Protein AF-K1YAW7-F1 (afdb_monomer_lite)

Radius of gyration: 26.3 Å; chains: 1; bounding box: 70×48×58 Å

pLDDT: mean 91.93, std 9.53, range [42.78, 98.5]

Structure (mmCIF, N/CA/C/O backbone):
data_AF-K1YAW7-F1
#
_entry.id   AF-K1YAW7-F1
#
loop_
_atom_site.group_PDB
_atom_site.id
_atom_site.type_symbol
_atom_site.label_atom_id
_atom_site.label_alt_id
_atom_site.label_comp_id
_atom_site.label_asym_id
_atom_site.label_entity_id
_atom_site.label_seq_id
_atom_site.pdbx_PDB_ins_code
_atom_site.Cartn_x
_atom_site.Cartn_y
_atom_site.Cartn_z
_atom_site.occupancy
_atom_site.B_iso_or_equiv
_atom_site.auth_seq_id
_atom_site.auth_comp_id
_atom_site.auth_asym_id
_atom_site.auth_atom_id
_atom_site.pdbx_PDB_model_num
ATOM 1 N N . MET A 1 1 ? -12.960 -8.042 4.875 1.00 82.75 1 MET A N 1
ATOM 2 C CA . MET A 1 1 ? -12.356 -8.165 6.215 1.00 82.75 1 MET A CA 1
ATOM 3 C C . MET A 1 1 ? -13.400 -7.996 7.308 1.00 82.75 1 MET A C 1
ATOM 5 O O . MET A 1 1 ? -13.631 -8.953 8.021 1.00 82.75 1 MET A O 1
ATOM 9 N N . LEU A 1 2 ? -14.117 -6.868 7.394 1.00 88.19 2 LEU A N 1
ATOM 10 C CA . LEU A 1 2 ? -15.152 -6.699 8.431 1.00 88.19 2 LEU A CA 1
ATOM 11 C C . LEU A 1 2 ? -16.209 -7.815 8.426 1.00 88.19 2 LEU A C 1
ATOM 13 O O . LEU A 1 2 ? -16.469 -8.411 9.458 1.00 88.19 2 LEU A O 1
ATOM 17 N N . ASN A 1 3 ? -16.735 -8.193 7.256 1.00 87.75 3 ASN A N 1
ATOM 18 C CA . ASN A 1 3 ? -17.732 -9.267 7.173 1.00 87.75 3 ASN A CA 1
ATOM 19 C C . ASN A 1 3 ? -17.220 -10.651 7.624 1.00 87.75 3 ASN A C 1
ATOM 21 O O . ASN A 1 3 ? -18.022 -11.478 8.030 1.00 87.75 3 ASN A O 1
ATOM 25 N N . SER A 1 4 ? -15.911 -10.928 7.551 1.00 90.50 4 SER A N 1
ATOM 26 C CA . SER A 1 4 ? -15.355 -12.195 8.059 1.00 90.50 4 SER A CA 1
ATOM 27 C C . SER A 1 4 ? -15.146 -12.188 9.574 1.00 90.50 4 SER A C 1
ATOM 29 O O . SER A 1 4 ? -14.939 -13.248 10.147 1.00 90.50 4 SER A O 1
ATOM 31 N N . LEU A 1 5 ? -15.182 -11.009 10.202 1.00 92.00 5 LEU A N 1
ATOM 32 C CA . LEU A 1 5 ? -15.101 -10.812 11.653 1.00 92.00 5 LEU A CA 1
ATOM 33 C C . LEU A 1 5 ? -16.480 -10.516 12.271 1.00 92.00 5 LEU A C 1
ATOM 35 O O . LEU A 1 5 ? -16.596 -10.366 13.480 1.00 92.00 5 LEU A O 1
ATOM 39 N N . ASN A 1 6 ? -17.518 -10.405 11.439 1.00 92.81 6 ASN A N 1
ATOM 40 C CA . ASN A 1 6 ? -18.874 -10.073 11.849 1.00 92.81 6 ASN A CA 1
ATOM 41 C C . ASN A 1 6 ? -19.546 -11.309 12.456 1.00 92.81 6 ASN A C 1
ATOM 43 O O . ASN A 1 6 ? -20.110 -12.137 11.738 1.00 92.81 6 ASN A O 1
ATOM 47 N N . SER A 1 7 ? -19.433 -11.432 13.774 1.00 93.56 7 SER A N 1
ATOM 48 C CA . SER A 1 7 ? -20.082 -12.461 14.580 1.00 93.56 7 SER A CA 1
ATOM 49 C C . SER A 1 7 ? -21.0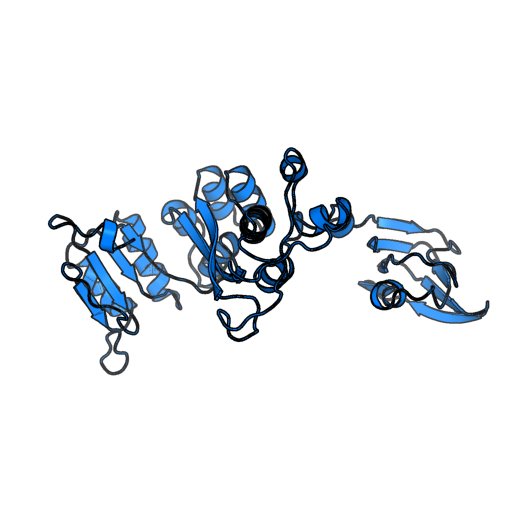02 -11.810 15.614 1.00 93.56 7 SER A C 1
ATOM 51 O O . SER A 1 7 ? -20.851 -10.626 15.912 1.00 93.56 7 SER A O 1
ATOM 53 N N . GLU A 1 8 ? -21.969 -12.558 16.151 1.00 90.25 8 GLU A N 1
ATOM 54 C CA . GLU A 1 8 ? -22.914 -12.020 17.147 1.00 90.25 8 GLU A CA 1
ATOM 55 C C . GLU A 1 8 ? -22.215 -11.560 18.437 1.00 90.25 8 GLU A C 1
ATOM 57 O O . GLU A 1 8 ? -22.692 -10.634 19.090 1.00 90.25 8 GLU A O 1
ATOM 62 N N . ASP A 1 9 ? -21.053 -12.143 18.742 1.00 93.50 9 ASP A N 1
ATOM 63 C CA . ASP A 1 9 ? -20.241 -11.840 19.921 1.00 93.50 9 ASP A CA 1
ATOM 64 C C . ASP A 1 9 ? -19.214 -10.720 19.673 1.00 93.50 9 ASP A C 1
ATOM 66 O O . ASP A 1 9 ? -18.346 -10.487 20.507 1.00 93.50 9 ASP A O 1
ATOM 70 N N . THR A 1 10 ? -19.248 -10.052 18.514 1.00 94.94 10 THR A N 1
ATOM 71 C CA . THR A 1 10 ? -18.276 -9.007 18.157 1.00 94.94 10 THR A CA 1
ATOM 72 C C . THR A 1 10 ? -18.979 -7.711 17.787 1.00 94.94 10 THR A C 1
ATOM 74 O O . THR A 1 10 ? -19.633 -7.598 16.747 1.00 94.94 10 THR A O 1
ATOM 77 N N . LYS A 1 11 ? -18.788 -6.675 18.599 1.00 96.31 11 LYS A N 1
ATOM 78 C CA . LYS A 1 11 ? -19.331 -5.347 18.352 1.00 96.31 11 LYS A CA 1
ATOM 79 C C . LYS A 1 11 ? -18.426 -4.546 17.424 1.00 96.31 11 LYS A C 1
ATOM 81 O O . LYS A 1 11 ? -17.393 -4.009 17.827 1.00 96.31 11 LYS A O 1
ATOM 86 N N . ILE A 1 12 ? -18.869 -4.413 16.175 1.00 97.69 12 ILE A N 1
ATOM 87 C CA . ILE A 1 12 ? -18.182 -3.632 15.141 1.00 97.69 12 ILE A CA 1
ATOM 88 C C . ILE A 1 12 ? -18.857 -2.266 14.980 1.00 97.69 12 ILE A C 1
ATOM 90 O O . ILE A 1 12 ? -20.060 -2.185 14.698 1.00 97.69 12 ILE A O 1
ATOM 94 N N . LEU A 1 13 ? -18.074 -1.195 15.128 1.00 97.81 13 LEU A N 1
ATOM 95 C CA . LEU A 1 13 ? -18.492 0.191 14.899 1.00 97.81 13 LEU A CA 1
ATOM 96 C C . LEU A 1 13 ? -17.670 0.802 13.756 1.00 97.81 13 LEU A C 1
ATOM 98 O O . LEU A 1 13 ? -16.444 0.695 13.755 1.00 97.81 13 LEU A O 1
ATOM 102 N N . THR A 1 14 ? -18.317 1.460 12.793 1.00 97.88 14 THR A N 1
ATOM 103 C CA . THR A 1 14 ? -17.624 2.124 11.675 1.00 97.88 14 THR A CA 1
ATOM 104 C C . THR A 1 14 ? -18.007 3.594 11.576 1.00 97.88 14 THR A C 1
ATOM 106 O O . THR A 1 14 ? -19.166 3.957 11.771 1.00 97.88 14 THR A O 1
ATOM 109 N N . ALA A 1 15 ? -17.036 4.454 11.277 1.00 97.75 15 ALA A N 1
ATOM 110 C CA . ALA A 1 15 ? -17.257 5.845 10.898 1.00 97.75 15 ALA A CA 1
ATOM 111 C C . ALA A 1 15 ? -16.791 6.028 9.451 1.00 97.75 15 ALA A C 1
ATOM 113 O O . ALA A 1 15 ? -15.623 5.784 9.170 1.00 97.75 15 ALA A O 1
ATOM 114 N N . GLU A 1 16 ? -17.672 6.443 8.539 1.00 97.56 16 GLU A N 1
ATOM 115 C CA . GLU A 1 16 ? -17.425 6.466 7.084 1.00 97.56 16 GLU A CA 1
ATOM 116 C C . GLU A 1 16 ? -17.932 7.780 6.446 1.00 97.56 16 GLU A C 1
ATOM 118 O O . GLU A 1 16 ? -18.890 8.377 6.938 1.00 97.56 16 GLU A O 1
ATOM 123 N N . ASP A 1 17 ? -17.313 8.236 5.350 1.00 95.25 17 ASP A N 1
ATOM 124 C CA . ASP A 1 17 ? -17.665 9.480 4.629 1.00 95.25 17 ASP A CA 1
ATOM 125 C C . ASP A 1 17 ? -17.737 9.229 3.102 1.00 95.25 17 ASP A C 1
ATOM 127 O O . ASP A 1 17 ? -16.748 9.471 2.405 1.00 95.25 17 ASP A O 1
ATOM 131 N N . PRO A 1 18 ? -18.869 8.738 2.548 1.00 95.19 18 PRO A N 1
ATOM 132 C CA . PRO A 1 18 ? -20.059 8.183 3.207 1.00 95.19 18 PRO A CA 1
ATOM 133 C C . PRO A 1 18 ? -19.967 6.655 3.408 1.00 95.19 18 PRO A C 1
ATOM 135 O O . PRO A 1 18 ? -19.009 6.010 2.990 1.00 95.19 18 PRO A O 1
ATOM 138 N N . VAL A 1 19 ? -20.999 6.055 4.010 1.00 94.62 19 VAL A N 1
ATOM 139 C CA . VAL A 1 19 ? -21.170 4.591 4.043 1.00 94.62 19 VAL A CA 1
ATOM 140 C C . VAL A 1 19 ? -21.492 4.066 2.638 1.00 94.62 19 VAL A C 1
ATOM 142 O O . VAL A 1 19 ? -22.532 4.398 2.068 1.00 94.62 19 VAL A O 1
ATOM 145 N N . GLU A 1 20 ? -20.621 3.208 2.106 1.00 93.00 20 GLU A N 1
ATOM 146 C CA . GLU A 1 20 ? -20.729 2.656 0.742 1.00 93.00 20 GLU A CA 1
ATOM 147 C C . GLU A 1 20 ? -21.669 1.441 0.656 1.00 93.00 20 GLU A C 1
ATOM 149 O O . GLU A 1 20 ? -22.393 1.246 -0.322 1.00 93.00 20 GLU A O 1
ATOM 154 N N . PHE A 1 21 ? -21.669 0.601 1.694 1.00 92.62 21 PHE A N 1
ATOM 155 C CA . PHE A 1 21 ? -22.468 -0.622 1.761 1.00 92.62 21 PHE A CA 1
ATOM 156 C C . PHE A 1 21 ? -23.044 -0.798 3.161 1.00 92.62 21 PHE A C 1
ATOM 158 O O . PHE A 1 21 ? -22.340 -0.608 4.148 1.00 92.62 21 PHE A O 1
ATOM 165 N N . ASN A 1 22 ? -24.305 -1.228 3.237 1.00 92.25 22 ASN A N 1
ATOM 166 C CA . ASN A 1 22 ? -24.959 -1.542 4.503 1.00 92.25 22 ASN A CA 1
ATOM 167 C C . ASN A 1 22 ? -24.740 -3.014 4.865 1.00 92.25 22 ASN A C 1
ATOM 169 O O . ASN A 1 22 ? -25.171 -3.909 4.132 1.00 92.25 22 ASN A O 1
ATOM 173 N N . PHE A 1 23 ? -24.119 -3.264 6.014 1.00 91.94 23 PHE A N 1
ATOM 174 C CA . PHE A 1 23 ? -23.877 -4.599 6.547 1.00 91.94 23 PHE A CA 1
ATOM 175 C C . PHE A 1 23 ? -24.731 -4.850 7.787 1.00 91.94 23 PHE A C 1
ATOM 177 O O . PHE A 1 23 ? -24.657 -4.132 8.782 1.00 91.94 23 PHE A O 1
ATOM 184 N N . LYS A 1 24 ? -25.526 -5.922 7.760 1.00 92.38 24 LYS A N 1
ATOM 185 C CA . LYS A 1 24 ? -26.261 -6.367 8.948 1.00 92.38 24 LYS A CA 1
ATOM 186 C C . LYS A 1 24 ? -25.267 -6.802 10.035 1.00 92.38 24 LYS A C 1
ATOM 188 O O . LYS A 1 24 ? -24.351 -7.562 9.741 1.00 92.38 24 LYS A O 1
ATOM 193 N N . GLY A 1 25 ? -25.481 -6.360 11.274 1.00 92.94 25 GLY A N 1
ATOM 194 C CA . GLY A 1 25 ? -24.620 -6.684 12.424 1.00 92.94 25 GLY A CA 1
ATOM 195 C C . GLY A 1 25 ? -23.496 -5.675 12.678 1.00 92.94 25 GLY A C 1
ATOM 196 O O . GLY A 1 25 ? -22.890 -5.702 13.740 1.00 92.94 25 GLY A O 1
ATOM 197 N N . ILE A 1 26 ? -23.267 -4.732 11.757 1.00 96.00 26 ILE A N 1
ATOM 198 C CA . ILE A 1 26 ? -22.270 -3.670 11.910 1.00 96.00 26 ILE A CA 1
ATOM 199 C C . ILE A 1 26 ? -22.988 -2.342 12.152 1.00 96.00 26 ILE A C 1
ATOM 201 O O . ILE A 1 26 ? -23.916 -1.987 11.425 1.00 96.00 26 ILE A O 1
ATOM 205 N N . ASN A 1 27 ? -22.556 -1.587 13.161 1.00 96.06 27 ASN A N 1
ATOM 206 C CA . ASN A 1 27 ? -23.106 -0.260 13.424 1.00 96.06 27 ASN A CA 1
ATOM 207 C C . ASN A 1 27 ? -22.305 0.778 12.637 1.00 96.06 27 ASN A C 1
ATOM 209 O O . ASN A 1 27 ? -21.181 1.113 13.009 1.00 96.06 27 ASN A O 1
ATOM 213 N N . GLN A 1 28 ? -22.889 1.277 11.550 1.00 97.00 28 GLN A N 1
ATOM 214 C CA . GLN A 1 28 ? -22.212 2.180 10.623 1.00 97.00 28 GLN A CA 1
ATOM 215 C C . GLN A 1 28 ? -22.710 3.617 10.794 1.00 97.00 28 GLN A C 1
ATOM 217 O O . GLN A 1 28 ? -23.906 3.898 10.687 1.00 97.00 28 GLN A O 1
ATOM 222 N N . VAL A 1 29 ? -21.788 4.539 11.059 1.00 96.81 29 VAL A N 1
ATOM 223 C CA . VAL A 1 29 ? -22.054 5.966 11.250 1.00 96.81 29 VAL A CA 1
ATOM 224 C C . VAL A 1 29 ? -21.516 6.739 10.054 1.00 96.81 29 VAL A C 1
ATOM 226 O O . VAL A 1 29 ? -20.336 6.667 9.726 1.00 96.81 29 VAL A O 1
ATOM 229 N N . ASN A 1 30 ? -22.386 7.530 9.425 1.00 96.88 30 ASN A N 1
ATOM 230 C CA . ASN A 1 30 ? -21.968 8.478 8.398 1.00 96.88 30 ASN A CA 1
ATOM 231 C C . ASN A 1 30 ? -21.415 9.749 9.048 1.00 96.88 30 ASN A C 1
ATOM 233 O O . ASN A 1 30 ? -22.069 10.346 9.910 1.00 96.88 30 ASN A O 1
ATOM 237 N N . VAL A 1 31 ? -20.262 10.201 8.570 1.00 96.31 31 VAL A N 1
ATOM 238 C CA . VAL A 1 31 ? -19.742 11.538 8.840 1.00 96.31 31 VAL A CA 1
ATOM 239 C C . VAL A 1 31 ? -20.688 12.565 8.217 1.00 96.31 31 VAL A C 1
ATOM 241 O O . VAL A 1 31 ? -21.071 12.473 7.054 1.00 96.31 31 VAL A O 1
ATOM 244 N N . LYS A 1 32 ? -21.095 13.552 9.014 1.00 95.62 32 LYS A N 1
ATOM 245 C CA . LYS A 1 32 ? -21.928 14.686 8.603 1.00 95.62 32 LYS A CA 1
ATOM 246 C C . LYS A 1 32 ? -21.377 15.956 9.230 1.00 95.62 32 LYS A C 1
ATOM 248 O O . LYS A 1 32 ? -21.719 16.318 10.360 1.00 95.62 32 LYS A O 1
ATOM 253 N N . LYS A 1 33 ? -20.492 16.623 8.490 1.00 93.06 33 LYS A N 1
ATOM 254 C CA . LYS A 1 33 ? -19.756 17.799 8.973 1.00 93.06 33 LYS A CA 1
ATOM 255 C C . LYS A 1 33 ? -20.692 18.963 9.307 1.00 93.06 33 LYS A C 1
ATOM 257 O O . LYS A 1 33 ? -20.421 19.661 10.278 1.00 93.06 33 LYS A O 1
ATOM 262 N N . GLU A 1 34 ? -21.818 19.126 8.598 1.00 94.31 34 GLU A N 1
ATOM 263 C CA . GLU A 1 34 ? -22.749 20.242 8.851 1.00 94.31 34 GLU A CA 1
ATOM 264 C C . GLU A 1 34 ? -23.411 20.184 10.234 1.00 94.31 34 GLU A C 1
ATOM 266 O O . GLU A 1 34 ? -23.813 21.213 10.768 1.00 94.31 34 GLU A O 1
ATOM 271 N N . VAL A 1 35 ? -23.513 18.991 10.826 1.00 94.38 35 VAL A N 1
ATOM 272 C CA . VAL A 1 35 ? -24.120 18.774 12.151 1.00 94.38 35 VAL A CA 1
ATOM 273 C C . VAL A 1 35 ? -23.088 18.384 13.214 1.00 94.38 35 VAL A C 1
ATOM 275 O O . VAL A 1 35 ? -23.453 17.922 14.291 1.00 94.38 35 VAL A O 1
ATOM 278 N N . GLY A 1 36 ? -21.794 18.544 12.915 1.00 93.44 36 GLY A N 1
ATOM 279 C CA . GLY A 1 36 ? -20.698 18.250 13.843 1.00 93.44 36 GLY A CA 1
ATOM 280 C C . GLY A 1 36 ? -20.382 16.761 14.033 1.00 93.44 36 GLY A C 1
ATOM 281 O O . GLY A 1 36 ? -19.581 16.420 14.901 1.00 93.44 36 GLY A O 1
ATOM 282 N N . MET A 1 37 ? -20.960 15.863 13.227 1.00 95.69 37 MET A N 1
ATOM 283 C CA . MET A 1 37 ? -20.624 14.436 13.252 1.00 95.69 37 MET A CA 1
ATOM 284 C C . MET A 1 37 ? -19.362 14.190 12.415 1.00 95.69 37 MET A C 1
ATOM 286 O O . MET A 1 37 ? -19.446 13.840 11.242 1.00 95.69 37 MET A O 1
ATOM 290 N N . THR A 1 38 ? -18.188 14.433 12.994 1.00 96.81 38 THR A N 1
ATOM 291 C CA . THR A 1 38 ? -16.869 14.233 12.360 1.00 96.81 38 THR A CA 1
ATOM 292 C C . THR A 1 38 ? -16.245 12.884 12.742 1.00 96.81 38 THR A C 1
ATOM 294 O O . THR A 1 38 ? -16.727 12.223 13.664 1.00 96.81 38 THR A O 1
ATOM 297 N N . PHE A 1 39 ? -15.146 12.477 12.087 1.00 97.44 39 PHE A N 1
ATOM 298 C CA . PHE A 1 39 ? -14.403 11.270 12.486 1.00 97.44 39 PHE A CA 1
ATOM 299 C C . PHE A 1 39 ? -13.963 11.305 13.964 1.00 97.44 39 PHE A C 1
ATOM 301 O O . PHE A 1 39 ? -14.277 10.346 14.674 1.00 97.44 39 PHE A O 1
ATOM 308 N N . PRO A 1 40 ? -13.354 12.393 14.493 1.00 97.12 40 PRO A N 1
ATOM 309 C CA . PRO A 1 40 ? -13.039 12.479 15.920 1.00 97.12 40 PRO A CA 1
ATOM 310 C C . PRO A 1 40 ? -14.266 12.359 16.830 1.00 97.12 40 PRO A C 1
ATOM 312 O O . PRO A 1 40 ? -14.197 11.718 17.880 1.00 97.12 40 PRO A O 1
ATOM 315 N N . ALA A 1 41 ? -15.400 12.958 16.447 1.00 96.81 41 ALA A N 1
ATOM 316 C CA . ALA A 1 41 ? -16.629 12.895 17.236 1.00 96.81 41 ALA A CA 1
ATOM 317 C C . ALA A 1 41 ? -17.186 11.463 17.304 1.00 96.81 41 ALA A C 1
ATOM 319 O O . ALA A 1 41 ? -17.521 10.987 18.392 1.00 96.81 41 ALA A O 1
ATOM 320 N N . ALA A 1 42 ? -17.227 10.765 16.164 1.00 97.31 42 ALA A N 1
ATOM 321 C CA . ALA A 1 42 ? -17.655 9.373 16.083 1.00 97.31 42 ALA A CA 1
ATOM 322 C C . ALA A 1 42 ? -16.723 8.453 16.888 1.00 97.31 42 ALA A C 1
ATOM 324 O O . ALA A 1 42 ? -17.192 7.702 17.740 1.00 97.31 42 ALA A O 1
ATOM 325 N N . LEU A 1 43 ? -15.405 8.590 16.717 1.00 96.62 43 LEU A N 1
ATOM 326 C CA . LEU A 1 43 ? -14.399 7.829 17.464 1.00 96.62 43 LEU A CA 1
ATOM 327 C C . LEU A 1 43 ? -14.524 8.007 18.983 1.00 96.62 43 LEU A C 1
ATOM 329 O O . LEU A 1 43 ? -14.553 7.028 19.728 1.00 96.62 43 LEU A O 1
ATOM 333 N N . LYS A 1 44 ? -14.669 9.249 19.464 1.00 95.94 44 LYS A N 1
ATOM 334 C CA . LYS A 1 44 ? -14.894 9.524 20.894 1.00 95.94 44 LYS A CA 1
ATOM 335 C C . LYS A 1 44 ? -16.188 8.885 21.398 1.00 95.94 44 LYS A C 1
ATOM 337 O O . LYS A 1 44 ? -16.256 8.514 22.567 1.00 95.94 44 LYS A O 1
ATOM 342 N N . ALA A 1 45 ? -17.228 8.806 20.569 1.00 96.31 45 ALA A N 1
ATOM 343 C CA . ALA A 1 45 ? -18.476 8.141 20.930 1.00 96.31 45 ALA A CA 1
ATOM 344 C C . ALA A 1 45 ? -18.314 6.617 20.990 1.00 96.31 45 ALA A C 1
ATOM 346 O O . ALA A 1 45 ? -18.798 6.010 21.944 1.00 96.31 45 ALA A O 1
ATOM 347 N N . PHE A 1 46 ? -17.588 6.020 20.041 1.00 97.38 46 PHE A N 1
ATOM 348 C CA . PHE A 1 46 ? -17.318 4.581 19.993 1.00 97.38 46 PHE A CA 1
ATOM 349 C C . PHE A 1 46 ? -16.644 4.073 21.258 1.00 97.38 46 PHE A C 1
ATOM 351 O O . PHE A 1 46 ? -17.101 3.085 21.814 1.00 97.38 46 PHE A O 1
ATOM 358 N N . LEU A 1 47 ? -15.662 4.799 21.795 1.00 94.88 47 LEU A N 1
ATOM 359 C CA . LEU A 1 47 ? -14.976 4.427 23.041 1.00 94.88 47 LEU A CA 1
ATOM 360 C C . LEU A 1 47 ? -15.890 4.361 24.282 1.00 94.88 47 LEU A C 1
ATOM 362 O O . LEU A 1 47 ? -15.481 3.848 25.316 1.00 94.88 47 LEU A O 1
ATOM 366 N N . ARG A 1 48 ? -17.125 4.878 24.209 1.00 96.25 48 ARG A N 1
ATOM 367 C CA . ARG A 1 48 ? -18.144 4.756 25.271 1.00 96.25 48 ARG A CA 1
ATOM 368 C C . ARG A 1 48 ? -19.212 3.706 24.968 1.00 96.25 48 ARG A C 1
ATOM 370 O O . ARG A 1 48 ? -20.188 3.599 25.705 1.00 96.25 48 ARG A O 1
ATOM 377 N N . GLN A 1 49 ? -19.067 2.987 23.863 1.00 95.31 49 GLN A N 1
ATOM 378 C CA . GLN A 1 49 ? -20.005 1.969 23.418 1.00 95.31 49 GLN A CA 1
ATOM 379 C C . GLN A 1 49 ? -19.463 0.553 23.589 1.00 95.31 49 GLN A C 1
ATOM 381 O O . GLN A 1 49 ? -20.085 -0.348 23.045 1.00 95.31 49 GLN A O 1
ATOM 386 N N . ASP A 1 50 ? -18.377 0.341 24.334 1.00 94.38 50 ASP A N 1
ATOM 387 C CA . ASP A 1 50 ? -17.806 -0.998 24.556 1.00 94.38 50 ASP A CA 1
ATOM 388 C C . ASP A 1 50 ? -17.549 -1.762 23.230 1.00 94.38 50 ASP A C 1
ATOM 390 O O . ASP A 1 50 ? -18.163 -2.801 22.994 1.00 94.38 50 ASP A O 1
ATOM 394 N N . PRO A 1 51 ? -16.792 -1.184 22.268 1.00 96.50 51 PRO A N 1
ATOM 395 C CA . PRO A 1 51 ? -16.560 -1.815 20.972 1.00 96.50 51 PRO A CA 1
ATOM 396 C C . PRO A 1 51 ? -15.473 -2.887 21.055 1.00 96.50 51 PRO A C 1
ATOM 398 O O . PRO A 1 51 ? -14.527 -2.744 21.816 1.00 96.50 51 PRO A O 1
ATOM 401 N N . ASP A 1 52 ? -15.534 -3.882 20.173 1.00 96.75 52 ASP A N 1
ATOM 402 C CA . ASP A 1 52 ? -14.417 -4.810 19.946 1.00 96.75 52 ASP A CA 1
ATOM 403 C C . ASP A 1 52 ? -13.567 -4.350 18.755 1.00 96.75 52 ASP A C 1
ATOM 405 O O . ASP A 1 52 ? -12.333 -4.351 18.787 1.00 96.75 52 ASP A O 1
ATOM 409 N N . ILE A 1 53 ? -14.249 -3.927 17.683 1.00 97.75 53 ILE A N 1
ATOM 410 C CA . ILE A 1 53 ? -13.631 -3.513 16.424 1.00 97.75 53 ILE A CA 1
ATOM 411 C C . ILE A 1 53 ? -14.128 -2.123 16.045 1.00 97.75 53 ILE A C 1
ATOM 413 O O . ILE A 1 53 ? -15.332 -1.863 15.981 1.00 97.75 53 ILE A O 1
ATOM 417 N N . ILE A 1 54 ? -13.186 -1.248 15.714 1.00 98.19 54 ILE A N 1
ATOM 418 C CA . ILE A 1 54 ? -13.456 0.092 15.207 1.00 98.19 54 ILE A CA 1
ATOM 419 C C . ILE A 1 54 ? -12.920 0.189 13.781 1.00 98.19 54 ILE A C 1
ATOM 421 O O . ILE A 1 54 ? -11.768 -0.145 13.522 1.00 98.19 54 ILE A O 1
ATOM 425 N N . MET A 1 55 ? -13.726 0.683 12.845 1.00 97.81 55 MET A N 1
ATOM 426 C CA . MET A 1 55 ? -13.249 1.069 11.519 1.00 97.81 55 MET A CA 1
ATOM 427 C C . MET A 1 55 ? -13.431 2.568 11.312 1.00 97.81 55 MET A C 1
ATOM 429 O O . MET A 1 55 ? -14.516 3.117 11.496 1.00 97.81 55 MET A O 1
ATOM 433 N N . VAL A 1 56 ? -12.351 3.231 10.927 1.00 97.69 56 VAL A N 1
ATOM 434 C CA . VAL A 1 56 ? -12.342 4.633 10.526 1.00 97.69 56 VAL A CA 1
ATOM 435 C C . VAL A 1 56 ? -12.156 4.660 9.020 1.00 97.69 56 VAL A C 1
ATOM 437 O O . VAL A 1 56 ? -11.200 4.087 8.512 1.00 97.69 56 VAL A O 1
ATOM 440 N N . GLY A 1 57 ? -13.064 5.306 8.296 1.00 96.88 57 GLY A N 1
ATOM 441 C CA . GLY A 1 57 ? -13.039 5.326 6.836 1.00 96.88 57 GLY A CA 1
ATOM 442 C C . GLY A 1 57 ? -11.693 5.800 6.299 1.00 96.88 57 GLY A C 1
ATOM 443 O O . GLY A 1 57 ? -11.144 5.188 5.387 1.00 96.88 57 GLY A O 1
ATOM 444 N N . GLU A 1 58 ? -11.125 6.833 6.918 1.00 96.06 58 GLU A N 1
ATOM 445 C CA . GLU A 1 58 ? -9.802 7.355 6.596 1.00 96.06 58 GLU A CA 1
ATOM 446 C C . GLU A 1 58 ? -9.210 8.177 7.750 1.00 96.06 58 GLU A C 1
ATOM 448 O O . GLU A 1 58 ? -9.932 8.781 8.543 1.00 96.06 58 GLU A O 1
ATOM 453 N N . ILE A 1 59 ? -7.881 8.252 7.812 1.00 97.00 59 ILE A N 1
ATOM 454 C CA . ILE A 1 59 ? -7.149 9.186 8.673 1.00 97.00 59 ILE A CA 1
ATOM 455 C C . ILE A 1 59 ? -6.581 10.311 7.804 1.00 97.00 59 ILE A C 1
ATOM 457 O O . ILE A 1 59 ? -5.686 10.095 6.985 1.00 97.00 59 ILE A O 1
ATOM 461 N N . ARG A 1 60 ? -7.100 11.530 7.993 1.00 93.06 60 ARG A N 1
ATOM 462 C CA . ARG A 1 60 ? -6.640 12.743 7.288 1.00 93.06 60 ARG A CA 1
ATOM 463 C C . ARG A 1 60 ? -5.915 13.743 8.181 1.00 93.06 60 ARG A C 1
ATOM 465 O O . ARG A 1 60 ? -5.100 14.513 7.677 1.00 93.06 60 ARG A O 1
ATOM 472 N N . ASP A 1 61 ? -6.227 13.742 9.470 1.00 93.62 61 ASP A N 1
ATOM 473 C CA . ASP A 1 61 ? -5.773 14.731 10.442 1.00 93.62 61 ASP A CA 1
ATOM 474 C C . ASP A 1 61 ? -5.218 14.075 11.712 1.00 93.62 61 ASP A C 1
ATOM 476 O O . ASP A 1 61 ? -5.443 12.892 11.986 1.00 93.62 61 ASP A O 1
ATOM 480 N N . MET A 1 62 ? -4.471 14.878 12.473 1.00 95.81 62 MET A N 1
ATOM 481 C CA . MET A 1 62 ? -3.792 14.454 13.695 1.00 95.81 62 MET A CA 1
ATOM 482 C C . MET A 1 62 ? -4.772 14.003 14.774 1.00 95.81 62 MET A C 1
ATOM 484 O O . MET A 1 62 ? -4.519 12.997 15.425 1.00 95.81 62 MET A O 1
ATOM 488 N N . GLU A 1 63 ? -5.899 14.700 14.944 1.00 96.69 63 GLU A N 1
ATOM 489 C CA . GLU A 1 63 ? -6.868 14.365 15.992 1.00 96.69 63 GLU A CA 1
ATOM 490 C C . GLU A 1 63 ? -7.466 12.969 15.759 1.00 96.69 63 GLU A C 1
ATOM 492 O O . GLU A 1 63 ? -7.517 12.144 16.672 1.00 96.69 63 GLU A O 1
ATOM 497 N N . THR A 1 64 ? -7.868 12.672 14.521 1.00 97.00 64 THR A N 1
ATOM 498 C CA . THR A 1 64 ? -8.391 11.358 14.131 1.00 97.00 64 THR A CA 1
ATOM 499 C C . THR A 1 64 ? -7.330 10.273 14.306 1.00 97.00 64 THR A C 1
ATOM 501 O O . THR A 1 64 ? -7.619 9.221 14.881 1.00 97.00 64 THR A O 1
ATOM 504 N N . ALA A 1 65 ? -6.100 10.531 13.846 1.00 97.38 65 ALA A N 1
ATOM 505 C CA . ALA A 1 65 ? -4.978 9.604 13.974 1.00 97.38 65 ALA A CA 1
ATOM 506 C C . ALA A 1 65 ? -4.669 9.282 15.445 1.00 97.38 65 ALA A C 1
ATOM 508 O O . ALA A 1 65 ? -4.539 8.118 15.816 1.00 97.38 65 ALA A O 1
ATOM 509 N N . GLU A 1 66 ? -4.603 10.304 16.297 1.00 97.06 66 GLU A N 1
ATOM 510 C CA . GLU A 1 66 ? -4.261 10.168 17.709 1.00 97.06 66 GLU A CA 1
ATOM 511 C C . GLU A 1 66 ? -5.304 9.338 18.466 1.00 97.06 66 GLU A C 1
ATOM 513 O O . GLU A 1 66 ? -4.945 8.444 19.233 1.00 97.06 66 GLU A O 1
ATOM 518 N N . ILE A 1 67 ? -6.598 9.588 18.231 1.00 96.81 67 ILE A N 1
ATOM 519 C CA . ILE A 1 67 ? -7.671 8.826 18.881 1.00 96.81 67 ILE A CA 1
ATOM 520 C C . ILE A 1 67 ? -7.669 7.371 18.398 1.00 96.81 67 ILE A C 1
ATOM 522 O O . ILE A 1 67 ? -7.815 6.466 19.218 1.00 96.81 67 ILE A O 1
ATOM 526 N N . ALA A 1 68 ? -7.480 7.136 17.096 1.00 97.69 68 ALA A N 1
ATOM 527 C CA . ALA A 1 68 ? -7.436 5.791 16.526 1.00 97.69 68 ALA A CA 1
ATOM 528 C C . ALA A 1 68 ? -6.261 4.968 17.082 1.00 97.69 68 ALA A C 1
ATOM 530 O O . ALA A 1 68 ? -6.452 3.830 17.506 1.00 97.69 68 ALA A O 1
ATOM 531 N N . ILE A 1 69 ? -5.065 5.559 17.151 1.00 97.00 69 ILE A N 1
ATOM 532 C CA . ILE A 1 69 ? -3.873 4.907 17.710 1.00 97.00 69 ILE A CA 1
ATOM 533 C C . ILE A 1 69 ? -4.051 4.629 19.205 1.00 97.00 69 ILE A C 1
ATOM 535 O O . ILE A 1 69 ? -3.788 3.517 19.654 1.00 97.00 69 ILE A O 1
ATOM 539 N N . LYS A 1 70 ? -4.580 5.584 19.980 1.00 95.81 70 LYS A N 1
ATOM 540 C CA . LYS A 1 70 ? -4.882 5.362 21.404 1.00 95.81 70 LYS A CA 1
ATOM 541 C C . LYS A 1 70 ? -5.922 4.263 21.617 1.00 95.81 70 LYS A C 1
ATOM 543 O O . LYS A 1 70 ? -5.775 3.483 22.551 1.00 95.81 70 LYS A O 1
ATOM 548 N N . ALA A 1 71 ? -6.945 4.184 20.765 1.00 96.69 71 ALA A N 1
ATOM 549 C CA . ALA A 1 71 ? -7.931 3.106 20.811 1.00 96.69 71 ALA A CA 1
ATOM 550 C C . ALA A 1 71 ? -7.283 1.735 20.552 1.00 96.69 71 ALA A C 1
ATOM 552 O O . ALA A 1 71 ? -7.571 0.779 21.268 1.00 96.69 71 ALA A O 1
ATOM 553 N N . ALA A 1 72 ? -6.362 1.653 19.587 1.00 97.12 72 ALA A N 1
ATOM 554 C CA . ALA A 1 72 ? -5.605 0.431 19.327 1.00 97.12 72 ALA A CA 1
ATOM 555 C C . ALA A 1 72 ? -4.733 0.026 20.530 1.00 97.12 72 ALA A C 1
ATOM 557 O O . ALA A 1 72 ? -4.761 -1.124 20.962 1.00 97.12 72 ALA A O 1
ATOM 558 N N . MET A 1 73 ? -4.031 0.983 21.149 1.00 95.31 73 MET A N 1
ATOM 559 C CA . MET A 1 73 ? -3.201 0.735 22.340 1.00 95.31 73 MET A CA 1
ATOM 560 C C . MET A 1 73 ? -4.001 0.277 23.568 1.00 95.31 73 MET A C 1
ATOM 562 O O . MET A 1 73 ? -3.445 -0.378 24.446 1.00 95.31 73 MET A O 1
ATOM 566 N N . THR A 1 74 ? -5.291 0.616 23.655 1.00 93.81 74 THR A N 1
ATOM 567 C CA . THR A 1 74 ? -6.175 0.168 24.745 1.00 93.81 74 THR A CA 1
ATOM 568 C C . THR A 1 74 ? -6.835 -1.185 24.476 1.00 93.81 74 THR A C 1
ATOM 570 O O . THR A 1 74 ? -7.675 -1.607 25.265 1.00 93.81 74 THR A O 1
ATOM 573 N N . GLY A 1 75 ? -6.431 -1.885 23.408 1.00 94.06 75 GLY A N 1
ATOM 574 C CA . GLY A 1 75 ? -6.835 -3.264 23.125 1.00 94.06 75 GLY A CA 1
ATOM 575 C C . GLY A 1 75 ? -7.948 -3.418 22.090 1.00 94.06 75 GLY A C 1
ATOM 576 O O . GLY A 1 75 ? -8.401 -4.537 21.868 1.00 94.06 75 GLY A O 1
ATOM 577 N N . HIS A 1 76 ? -8.378 -2.336 21.437 1.00 96.94 76 HIS A N 1
ATOM 578 C CA . HIS A 1 76 ? -9.375 -2.409 20.368 1.00 96.94 76 HIS A CA 1
ATOM 579 C C . HIS A 1 76 ? -8.716 -2.769 19.036 1.00 96.94 76 HIS A C 1
ATOM 581 O O . HIS A 1 76 ? -7.652 -2.249 18.699 1.00 96.94 76 HIS A O 1
ATOM 587 N N . LEU A 1 77 ? -9.379 -3.580 18.210 1.00 97.00 77 LEU A N 1
ATOM 588 C CA . LEU A 1 77 ? -8.918 -3.796 16.841 1.00 97.00 77 LEU A CA 1
ATOM 589 C C . LEU A 1 77 ? -9.371 -2.628 15.960 1.00 97.00 77 LEU A C 1
ATOM 591 O O . LEU A 1 77 ? -10.565 -2.447 15.718 1.00 97.00 77 LEU A O 1
ATOM 595 N N . VAL A 1 78 ? -8.418 -1.838 15.465 1.00 98.00 78 VAL A N 1
ATOM 596 C CA . VAL A 1 78 ? -8.710 -0.639 14.670 1.00 98.00 78 VAL A CA 1
ATOM 597 C C . VAL A 1 78 ? -8.309 -0.836 13.212 1.00 98.00 78 VAL A C 1
ATOM 599 O O . VAL A 1 78 ? -7.152 -1.110 12.901 1.00 98.00 78 VAL A O 1
ATOM 602 N N . PHE A 1 79 ? -9.260 -0.634 12.303 1.00 97.88 79 PHE A N 1
ATOM 603 C CA . PHE A 1 79 ? -9.016 -0.526 10.868 1.00 97.88 79 PHE A CA 1
ATOM 604 C C . PHE A 1 79 ? -9.099 0.928 10.429 1.00 97.88 79 PHE A C 1
ATOM 606 O O . PHE A 1 79 ? -10.002 1.655 10.837 1.00 97.88 79 PHE A O 1
ATOM 613 N N . SER A 1 80 ? -8.191 1.344 9.552 1.00 97.62 80 SER A N 1
ATOM 614 C CA . SER A 1 80 ? -8.302 2.631 8.878 1.00 97.62 80 SER A CA 1
ATOM 615 C C . SER A 1 80 ? -7.649 2.608 7.504 1.00 97.62 80 SER A C 1
ATOM 617 O O . SER A 1 80 ? -6.971 1.642 7.144 1.00 97.62 80 SER A O 1
ATOM 619 N N . THR A 1 81 ? -7.868 3.665 6.727 1.00 97.56 81 THR A N 1
ATOM 620 C CA . THR A 1 81 ? -7.208 3.876 5.441 1.00 97.56 81 THR A CA 1
ATOM 621 C C . THR A 1 81 ? -6.411 5.176 5.439 1.00 97.56 81 THR A C 1
ATOM 623 O O . THR A 1 81 ? -6.772 6.168 6.076 1.00 97.56 81 THR A O 1
ATOM 626 N N . LEU A 1 82 ? -5.289 5.154 4.726 1.00 97.19 82 LEU A N 1
ATOM 627 C CA . LEU A 1 82 ? -4.474 6.322 4.432 1.00 97.19 82 LEU A CA 1
ATOM 628 C C . LEU A 1 82 ? -4.144 6.319 2.940 1.00 97.19 82 LEU A C 1
ATOM 630 O O . LEU A 1 82 ? -4.012 5.268 2.309 1.00 97.19 82 LEU A O 1
ATOM 634 N N . HIS A 1 83 ? -3.987 7.510 2.373 1.00 94.94 83 HIS A N 1
ATOM 635 C CA . HIS A 1 83 ? -3.549 7.677 0.993 1.00 94.94 83 HIS A CA 1
ATOM 636 C C . HIS A 1 83 ? -2.033 7.829 0.933 1.00 94.94 83 HIS A C 1
ATOM 638 O O . HIS A 1 83 ? -1.502 8.935 1.003 1.00 94.94 83 HIS A O 1
ATOM 644 N N . THR A 1 84 ? -1.348 6.703 0.788 1.00 93.75 84 THR A N 1
ATOM 645 C CA . THR A 1 84 ? 0.111 6.615 0.668 1.00 93.75 84 THR A CA 1
ATOM 646 C C . THR A 1 84 ? 0.503 5.797 -0.562 1.00 93.75 84 THR A C 1
ATOM 648 O O . THR A 1 84 ? -0.339 5.205 -1.251 1.00 93.75 84 THR A O 1
ATOM 651 N N . ASN A 1 85 ? 1.792 5.818 -0.903 1.00 90.25 85 ASN A N 1
ATOM 652 C CA . ASN A 1 85 ? 2.291 5.104 -2.077 1.00 90.25 85 ASN A CA 1
ATOM 653 C C . ASN A 1 85 ? 2.512 3.612 -1.818 1.00 90.25 85 ASN A C 1
ATOM 655 O O . ASN A 1 85 ? 2.300 2.807 -2.730 1.00 90.25 85 ASN A O 1
ATOM 659 N N . ASP A 1 86 ? 2.887 3.268 -0.589 1.00 92.12 86 ASP A N 1
ATOM 660 C CA . ASP A 1 86 ? 3.320 1.948 -0.146 1.00 92.12 86 ASP A CA 1
ATOM 661 C C . ASP A 1 86 ? 3.297 1.855 1.396 1.00 92.12 86 ASP A C 1
ATOM 663 O O . ASP A 1 86 ? 2.893 2.799 2.088 1.00 92.12 86 ASP A O 1
ATOM 667 N N . CYS A 1 87 ? 3.658 0.691 1.936 1.00 95.88 87 CYS A N 1
ATOM 668 C CA . CYS A 1 87 ? 3.570 0.425 3.367 1.00 95.88 87 CYS A CA 1
ATOM 669 C C . CYS A 1 87 ? 4.537 1.280 4.211 1.00 95.88 87 CYS A C 1
ATOM 671 O O . CYS A 1 87 ? 4.041 1.963 5.110 1.00 95.88 87 CYS A O 1
ATOM 673 N N . PRO A 1 88 ? 5.860 1.329 3.941 1.00 94.69 88 PRO A N 1
ATOM 674 C CA . PRO A 1 88 ? 6.784 2.199 4.679 1.00 94.69 88 PRO A CA 1
ATOM 675 C C . PRO A 1 88 ? 6.383 3.680 4.666 1.00 94.69 88 PRO A C 1
ATOM 677 O O . PRO A 1 88 ? 6.356 4.311 5.724 1.00 94.69 88 PRO A O 1
ATOM 680 N N . ALA A 1 89 ? 5.951 4.209 3.514 1.00 94.50 89 ALA A N 1
ATOM 681 C CA . ALA A 1 89 ? 5.484 5.592 3.397 1.00 94.50 89 ALA A CA 1
ATOM 682 C C . ALA A 1 89 ? 4.258 5.893 4.278 1.00 94.50 89 ALA A C 1
ATOM 684 O O . ALA A 1 89 ? 4.003 7.041 4.636 1.00 94.50 89 ALA A O 1
ATOM 685 N N . THR A 1 90 ? 3.482 4.872 4.654 1.00 97.00 90 THR A N 1
ATOM 686 C CA . THR A 1 90 ? 2.353 5.027 5.584 1.00 97.00 90 THR A CA 1
ATOM 687 C C . THR A 1 90 ? 2.821 5.355 6.995 1.00 97.00 90 THR A C 1
ATOM 689 O O . THR A 1 90 ? 2.200 6.184 7.658 1.00 97.00 90 THR A O 1
ATOM 692 N N . ILE A 1 91 ? 3.932 4.760 7.438 1.00 97.38 91 ILE A N 1
ATOM 693 C CA . ILE A 1 91 ? 4.541 5.102 8.725 1.00 97.38 91 ILE A CA 1
ATOM 694 C C . ILE A 1 91 ? 5.058 6.537 8.681 1.00 97.38 91 ILE A C 1
ATOM 696 O O . ILE A 1 91 ? 4.688 7.329 9.544 1.00 97.38 91 ILE A O 1
ATOM 700 N N . GLY A 1 92 ? 5.817 6.894 7.637 1.00 94.94 92 GLY A N 1
ATOM 701 C CA . GLY A 1 92 ? 6.294 8.266 7.434 1.00 94.94 92 GLY A CA 1
ATOM 702 C C . GLY A 1 92 ? 5.148 9.280 7.452 1.00 94.94 92 GLY A C 1
ATOM 703 O O . GLY A 1 92 ? 5.191 10.256 8.192 1.00 94.94 92 GLY A O 1
ATOM 704 N N . ARG A 1 93 ? 4.041 8.985 6.755 1.00 96.12 93 ARG A N 1
ATOM 705 C CA . ARG A 1 93 ? 2.858 9.854 6.736 1.00 96.12 93 ARG A CA 1
ATOM 706 C C . ARG A 1 93 ? 2.224 10.052 8.115 1.00 96.12 93 ARG A C 1
ATOM 708 O O . ARG A 1 93 ? 1.739 11.145 8.399 1.00 96.12 93 ARG A O 1
ATOM 715 N N . LEU A 1 94 ? 2.173 9.017 8.951 1.00 97.06 94 LEU A N 1
ATOM 716 C CA . LEU A 1 94 ? 1.640 9.133 10.312 1.00 97.06 94 LEU A CA 1
ATOM 717 C C . LEU A 1 94 ? 2.566 9.964 11.211 1.00 97.06 94 LEU A C 1
ATOM 719 O O . LEU A 1 94 ? 2.068 10.765 12.005 1.00 97.06 94 LEU A O 1
ATOM 723 N N . VAL A 1 95 ? 3.884 9.832 11.041 1.00 95.62 95 VAL A N 1
ATOM 724 C CA . VAL A 1 95 ? 4.875 10.686 11.714 1.00 95.62 95 VAL A CA 1
ATOM 725 C C . VAL A 1 95 ? 4.724 12.144 11.268 1.00 95.62 95 VAL A C 1
ATOM 727 O O . VAL A 1 95 ? 4.610 13.021 12.120 1.00 95.62 95 VAL A O 1
ATOM 730 N N . ASP A 1 96 ? 4.592 12.404 9.963 1.00 93.94 96 ASP A N 1
ATOM 731 C CA . ASP A 1 96 ? 4.389 13.751 9.400 1.00 93.94 96 ASP A CA 1
ATOM 732 C C . ASP A 1 96 ? 3.108 14.431 9.906 1.00 93.94 96 ASP A C 1
ATOM 734 O O . ASP A 1 96 ? 3.054 15.651 10.059 1.00 93.94 96 ASP A O 1
ATOM 738 N N . ILE A 1 97 ? 2.048 13.650 10.146 1.00 94.25 97 ILE A N 1
ATOM 739 C CA . ILE A 1 97 ? 0.790 14.138 10.734 1.00 94.25 97 ILE A CA 1
ATOM 740 C C . ILE A 1 97 ? 0.976 14.527 12.214 1.00 94.25 97 ILE A C 1
ATOM 742 O O . ILE A 1 97 ? 0.163 15.276 12.755 1.00 94.25 97 ILE A O 1
ATOM 746 N N . GLY A 1 98 ? 2.048 14.060 12.860 1.00 94.62 98 GLY A N 1
ATOM 747 C CA . GLY A 1 98 ? 2.403 14.390 14.238 1.00 94.62 98 GLY A CA 1
ATOM 748 C C . GLY A 1 98 ? 2.207 13.244 15.225 1.00 94.62 98 GLY A C 1
ATOM 749 O O . GLY A 1 98 ? 2.111 13.506 16.421 1.00 94.62 98 GLY A O 1
ATOM 750 N N . ILE A 1 99 ? 2.123 11.989 14.764 1.00 97.50 99 ILE A N 1
ATOM 751 C CA . ILE A 1 99 ? 2.061 10.828 15.657 1.00 97.50 99 ILE A CA 1
ATOM 752 C C . ILE A 1 99 ? 3.479 10.380 16.036 1.00 97.50 99 ILE A C 1
ATOM 754 O O . ILE A 1 99 ? 4.232 9.960 15.159 1.00 97.50 99 ILE A O 1
ATOM 758 N N . PRO A 1 100 ? 3.845 10.410 17.333 1.00 97.06 100 PRO A N 1
ATOM 759 C CA . PRO A 1 100 ? 5.117 9.889 17.808 1.00 97.06 100 PRO A CA 1
ATOM 760 C C . PRO A 1 100 ? 5.433 8.464 17.310 1.00 97.06 100 PRO A C 1
ATOM 762 O O . PRO A 1 100 ? 4.609 7.560 17.498 1.00 97.06 100 PRO A O 1
ATOM 765 N N . PRO A 1 101 ? 6.640 8.222 16.767 1.00 96.69 101 PRO A N 1
ATOM 766 C CA . PRO A 1 101 ? 7.034 6.927 16.207 1.00 96.69 101 PRO A CA 1
ATOM 767 C C . PRO A 1 101 ? 6.889 5.750 17.177 1.00 96.69 101 PRO A C 1
ATOM 769 O O . PRO A 1 101 ? 6.433 4.679 16.784 1.00 96.69 101 PRO A O 1
ATOM 772 N N . PHE A 1 102 ? 7.179 5.943 18.468 1.00 95.38 102 PHE A N 1
ATOM 773 C CA . PHE A 1 102 ? 7.028 4.883 19.474 1.00 95.38 102 PHE A CA 1
ATOM 774 C C . PHE A 1 102 ? 5.567 4.417 19.648 1.00 95.38 102 PHE A C 1
ATOM 776 O O . PHE A 1 102 ? 5.320 3.256 19.978 1.00 95.38 102 PHE A O 1
ATOM 783 N N . MET A 1 103 ? 4.580 5.298 19.425 1.00 96.81 103 MET A N 1
ATOM 784 C CA . MET A 1 103 ? 3.166 4.904 19.451 1.00 96.81 103 MET A CA 1
ATOM 785 C C . MET A 1 103 ? 2.813 4.093 18.208 1.00 96.81 103 MET A C 1
ATOM 787 O O . MET A 1 103 ? 2.059 3.133 18.303 1.00 96.81 103 MET A O 1
ATOM 791 N N . LEU A 1 104 ? 3.397 4.423 17.054 1.00 97.31 104 LEU A N 1
ATOM 792 C CA . LEU A 1 104 ? 3.212 3.638 15.833 1.00 97.31 104 LEU A CA 1
ATOM 793 C C . LEU A 1 104 ? 3.813 2.241 15.978 1.00 97.31 104 LEU A C 1
ATOM 795 O O . LEU A 1 104 ? 3.136 1.259 15.694 1.00 97.31 104 LEU A O 1
ATOM 799 N N . ALA A 1 105 ? 5.042 2.157 16.487 1.00 96.62 105 ALA A N 1
ATOM 800 C CA . ALA A 1 105 ? 5.745 0.899 16.717 1.00 96.62 105 ALA A CA 1
ATOM 801 C C . ALA A 1 105 ? 5.022 -0.039 17.699 1.00 96.62 105 ALA A C 1
ATOM 803 O O . ALA A 1 105 ? 5.189 -1.250 17.612 1.00 96.62 105 ALA A O 1
ATOM 804 N N . SER A 1 106 ? 4.232 0.507 18.629 1.00 95.56 106 SER A N 1
ATOM 805 C CA . SER A 1 106 ? 3.493 -0.278 19.628 1.00 95.56 106 SER A CA 1
ATOM 806 C C . SER A 1 106 ? 2.042 -0.571 19.246 1.00 95.56 106 SER A C 1
ATOM 808 O O . SER A 1 106 ? 1.510 -1.600 19.654 1.00 95.56 106 SER A O 1
ATOM 810 N N . ALA A 1 107 ? 1.386 0.315 18.494 1.00 96.62 107 ALA A N 1
ATOM 811 C CA . ALA A 1 107 ? -0.041 0.205 18.192 1.00 96.62 107 ALA A CA 1
ATOM 812 C C . ALA A 1 107 ? -0.337 -0.404 16.816 1.00 96.62 107 ALA A C 1
ATOM 814 O O . ALA A 1 107 ? -1.374 -1.041 16.634 1.00 96.62 107 ALA A O 1
ATOM 815 N N . VAL A 1 108 ? 0.527 -0.175 15.822 1.00 97.50 108 VAL A N 1
ATOM 816 C CA . VAL A 1 108 ? 0.297 -0.657 14.458 1.00 97.50 108 VAL A CA 1
ATOM 817 C C . VAL A 1 108 ? 0.724 -2.115 14.378 1.00 97.50 108 VAL A C 1
ATOM 819 O O . VAL A 1 108 ? 1.877 -2.440 14.621 1.00 97.50 108 VAL A O 1
ATOM 822 N N . THR A 1 109 ? -0.195 -3.001 14.001 1.00 96.88 109 THR A N 1
ATOM 823 C CA . THR A 1 109 ? 0.119 -4.426 13.804 1.00 96.88 109 THR A CA 1
ATOM 824 C C . THR A 1 109 ? 0.586 -4.716 12.379 1.00 96.88 109 THR A C 1
ATOM 826 O O . THR A 1 109 ? 1.467 -5.541 12.149 1.00 96.88 109 THR A O 1
ATOM 829 N N . MET A 1 110 ? -0.033 -4.063 11.394 1.00 97.06 110 MET A N 1
ATOM 830 C CA . MET A 1 110 ? 0.154 -4.388 9.985 1.00 97.06 110 MET A CA 1
ATOM 831 C C . MET A 1 110 ? -0.272 -3.219 9.100 1.00 97.06 110 MET A C 1
ATOM 833 O O . MET A 1 110 ? -1.266 -2.546 9.377 1.00 97.06 110 MET A O 1
ATOM 837 N N . VAL A 1 111 ? 0.448 -3.018 7.999 1.00 98.12 111 VAL A N 1
ATOM 838 C CA . VAL A 1 111 ? 0.096 -2.074 6.938 1.00 98.12 111 VAL A CA 1
ATOM 839 C C . VAL A 1 111 ? -0.066 -2.846 5.632 1.00 98.12 111 VAL A C 1
ATOM 841 O O . VAL A 1 111 ? 0.800 -3.633 5.249 1.00 98.12 111 VAL A O 1
ATOM 844 N N . LEU A 1 112 ? -1.183 -2.618 4.942 1.00 97.62 112 LEU A N 1
ATOM 845 C CA . LEU A 1 112 ? -1.467 -3.181 3.624 1.00 97.62 112 LEU A CA 1
ATOM 846 C C . LEU A 1 112 ? -1.543 -2.050 2.600 1.00 97.62 112 LEU A C 1
ATOM 848 O O . LEU A 1 112 ? -2.456 -1.226 2.650 1.00 97.62 112 LEU A O 1
ATOM 852 N N . SER A 1 113 ? -0.643 -2.068 1.623 1.00 96.56 113 SER A N 1
ATOM 853 C CA . SER A 1 113 ? -0.747 -1.245 0.424 1.00 96.56 113 SER A CA 1
ATOM 854 C C . SER A 1 113 ? -1.259 -2.085 -0.737 1.00 96.56 113 SER A C 1
ATOM 856 O O . SER A 1 113 ? -0.903 -3.255 -0.909 1.00 96.56 113 SER A O 1
ATOM 858 N N . GLN A 1 114 ? -2.123 -1.487 -1.555 1.00 96.06 114 GLN A N 1
ATOM 859 C CA . GLN A 1 114 ? -2.703 -2.166 -2.702 1.00 96.06 114 GLN A CA 1
ATOM 860 C C . GLN A 1 114 ? -2.751 -1.292 -3.950 1.00 96.06 114 GLN A C 1
ATOM 862 O O . GLN A 1 114 ? -3.015 -0.088 -3.908 1.00 96.06 114 GLN A O 1
ATOM 867 N N . ARG A 1 115 ? -2.592 -1.940 -5.104 1.00 96.06 115 ARG A N 1
ATOM 868 C CA . ARG A 1 115 ? -2.854 -1.354 -6.422 1.00 96.06 115 ARG A CA 1
ATOM 869 C C . ARG A 1 115 ? -3.698 -2.310 -7.251 1.00 96.06 115 ARG A C 1
ATOM 871 O O . ARG A 1 115 ? -3.577 -3.527 -7.145 1.00 96.06 115 ARG A O 1
ATOM 878 N N . LEU A 1 116 ? -4.549 -1.755 -8.109 1.00 96.94 116 LEU A N 1
ATOM 879 C CA . LEU A 1 116 ? -5.315 -2.532 -9.080 1.00 96.94 116 LEU A CA 1
ATOM 880 C C . LEU A 1 116 ? -4.685 -2.371 -10.462 1.00 96.94 116 LEU A C 1
ATOM 882 O O . LEU A 1 116 ? -4.629 -1.265 -11.000 1.00 96.94 116 LEU A O 1
ATOM 886 N N . ALA A 1 117 ? -4.248 -3.486 -11.035 1.00 97.00 117 ALA A N 1
ATOM 887 C CA . ALA A 1 117 ? -3.791 -3.574 -12.415 1.00 97.00 117 ALA A CA 1
ATOM 888 C C . ALA A 1 117 ? -4.901 -4.149 -13.301 1.00 97.00 117 ALA A C 1
ATOM 890 O O . ALA A 1 117 ? -5.757 -4.918 -12.848 1.00 97.00 117 ALA A O 1
ATOM 891 N N . ARG A 1 118 ? -4.915 -3.774 -14.580 1.00 97.69 118 ARG A N 1
ATOM 892 C CA . ARG A 1 118 ? -5.814 -4.379 -15.569 1.00 97.69 118 ARG A CA 1
ATOM 893 C C . ARG A 1 118 ? -5.442 -5.846 -15.803 1.00 97.69 118 ARG A C 1
ATOM 895 O O . ARG A 1 118 ? -4.287 -6.171 -16.040 1.00 97.69 118 ARG A O 1
ATOM 902 N N . LYS A 1 119 ? -6.432 -6.741 -15.781 1.00 98.25 119 LYS A N 1
ATOM 903 C CA . LYS A 1 119 ? -6.217 -8.166 -16.074 1.00 98.25 119 LYS A CA 1
ATOM 904 C C . LYS A 1 119 ? -6.250 -8.401 -17.584 1.00 98.25 119 LYS A C 1
ATOM 906 O O . LYS A 1 119 ? -7.170 -7.923 -18.250 1.00 98.25 119 LYS A O 1
ATOM 911 N N . LEU A 1 120 ? -5.285 -9.142 -18.125 1.00 98.50 120 LEU A N 1
ATOM 912 C CA . LEU A 1 120 ? -5.265 -9.516 -19.541 1.00 98.50 120 LEU A CA 1
ATOM 913 C C . LEU A 1 120 ? -6.526 -10.303 -19.912 1.00 98.50 120 LEU A C 1
ATOM 915 O O . LEU A 1 120 ? -7.020 -11.139 -19.150 1.00 98.50 120 LEU A O 1
ATOM 919 N N . CYS A 1 121 ? -7.072 -10.028 -21.095 1.00 98.19 121 CYS A N 1
ATOM 920 C CA . CYS A 1 121 ? -8.264 -10.719 -21.561 1.00 98.19 121 CYS A CA 1
ATOM 921 C C . CYS A 1 121 ? -7.950 -12.189 -21.866 1.00 98.19 121 CYS A C 1
ATOM 923 O O . CYS A 1 121 ? -7.173 -12.493 -22.764 1.00 98.19 121 CYS A O 1
ATOM 925 N N . VAL A 1 122 ? -8.630 -13.111 -21.183 1.00 97.19 122 VAL A N 1
ATOM 926 C CA . VAL A 1 122 ? -8.422 -14.561 -21.356 1.00 97.19 122 VAL A CA 1
ATOM 927 C C . VAL A 1 122 ? -8.747 -15.080 -22.762 1.00 97.19 122 VAL A C 1
ATOM 929 O O . VAL A 1 122 ? -8.293 -16.157 -23.120 1.00 97.19 122 VAL A O 1
ATOM 932 N N . HIS A 1 123 ? -9.522 -14.332 -23.555 1.00 97.38 123 HIS A N 1
ATOM 933 C CA . HIS A 1 123 ? -9.929 -14.735 -24.907 1.00 97.38 123 HIS A CA 1
ATOM 934 C C . HIS A 1 123 ? -8.971 -14.279 -26.007 1.00 97.38 123 HIS A C 1
ATOM 936 O O . HIS A 1 123 ? -9.047 -14.797 -27.115 1.00 97.38 123 HIS A O 1
ATOM 942 N N . CYS A 1 124 ? -8.144 -13.266 -25.744 1.00 97.44 124 CYS A N 1
ATOM 943 C CA . CYS A 1 124 ? -7.293 -12.678 -26.775 1.00 97.44 124 CYS A CA 1
ATOM 944 C C . CYS A 1 124 ? -5.880 -12.354 -26.301 1.00 97.44 124 CYS A C 1
ATOM 946 O O . CYS A 1 124 ? -5.142 -11.753 -27.067 1.00 97.44 124 CYS A O 1
ATOM 948 N N . LYS A 1 125 ? -5.497 -12.665 -25.057 1.00 97.56 125 LYS A N 1
ATOM 949 C CA . LYS A 1 125 ? -4.092 -12.541 -24.666 1.00 97.56 125 LYS A CA 1
ATOM 950 C C . LYS A 1 125 ? -3.245 -13.407 -25.595 1.00 97.56 125 LYS A C 1
ATOM 952 O O . LYS A 1 125 ? -3.654 -14.515 -25.939 1.00 97.56 125 LYS A O 1
ATOM 957 N N . GLU A 1 126 ? -2.093 -12.899 -25.985 1.00 97.06 126 GLU A N 1
ATOM 958 C CA . GLU A 1 126 ? -1.170 -13.611 -26.861 1.00 97.06 126 GLU A CA 1
ATOM 959 C C . GLU A 1 126 ? 0.233 -13.579 -26.282 1.00 97.06 126 GLU A C 1
ATOM 961 O O . GLU A 1 126 ? 0.551 -12.716 -25.461 1.00 97.06 126 GLU A O 1
ATOM 966 N N . GLU A 1 127 ? 1.032 -14.566 -26.659 1.00 97.56 127 GLU A N 1
ATOM 967 C CA . GLU A 1 127 ? 2.429 -14.638 -26.259 1.00 97.56 127 GLU A CA 1
ATOM 968 C C . GLU A 1 127 ? 3.195 -13.503 -26.935 1.00 97.56 127 GLU A C 1
ATOM 970 O O . GLU A 1 127 ? 3.031 -13.255 -28.131 1.00 97.56 127 GLU A O 1
ATOM 975 N N . VAL A 1 128 ? 4.012 -12.801 -26.159 1.00 96.31 128 VAL A N 1
ATOM 976 C CA . VAL A 1 128 ? 4.896 -11.750 -26.663 1.00 96.31 128 VAL A CA 1
ATOM 977 C C . VAL A 1 128 ? 6.350 -12.164 -26.459 1.00 96.31 128 VAL A C 1
ATOM 979 O O . VAL A 1 128 ? 6.637 -12.920 -25.523 1.00 96.31 128 VAL A O 1
ATOM 982 N N . PRO A 1 129 ? 7.281 -11.681 -27.304 1.00 95.00 129 PRO A N 1
ATOM 983 C CA . PRO A 1 129 ? 8.700 -11.947 -27.121 1.00 95.00 129 PRO A CA 1
ATOM 984 C C . PRO A 1 129 ? 9.146 -11.599 -25.699 1.00 95.00 129 PRO A C 1
ATOM 986 O O . PRO A 1 129 ? 8.869 -10.509 -25.197 1.00 95.00 129 PRO A O 1
ATOM 989 N N . LYS A 1 130 ? 9.820 -12.548 -25.044 1.00 92.75 130 LYS A N 1
ATOM 990 C CA . LYS A 1 130 ? 10.408 -12.342 -23.721 1.00 92.75 130 LYS A CA 1
ATOM 991 C C . LYS A 1 130 ? 11.623 -11.408 -23.878 1.00 92.75 130 LYS A C 1
ATOM 993 O O . LYS A 1 130 ? 12.508 -11.756 -24.662 1.00 92.75 130 LYS A O 1
ATOM 998 N N . PRO A 1 131 ? 11.682 -10.261 -23.173 1.00 92.94 131 PRO A N 1
ATOM 999 C CA . PRO A 1 131 ? 12.875 -9.417 -23.157 1.00 92.94 131 PRO A CA 1
ATOM 1000 C C . PRO A 1 131 ? 14.108 -10.174 -22.633 1.00 92.94 131 PRO A C 1
ATOM 1002 O O . PRO A 1 131 ? 13.947 -11.205 -21.964 1.00 92.94 131 PRO A O 1
ATOM 1005 N N . PRO A 1 132 ? 15.331 -9.676 -22.893 1.00 93.19 132 PRO A N 1
ATOM 1006 C CA . PRO A 1 132 ? 16.551 -10.216 -22.302 1.00 93.19 132 PRO A CA 1
ATOM 1007 C C . PRO A 1 132 ? 16.454 -10.331 -20.777 1.00 93.19 132 PRO A C 1
ATOM 1009 O O . PRO A 1 132 ? 15.745 -9.570 -20.111 1.00 93.19 132 PRO A O 1
ATOM 1012 N N . LYS A 1 133 ? 17.179 -11.296 -20.209 1.00 90.88 133 LYS A N 1
ATOM 1013 C CA . LYS A 1 133 ? 17.130 -11.588 -18.771 1.00 90.88 133 LYS A CA 1
ATOM 1014 C C . LYS A 1 133 ? 17.534 -10.367 -17.942 1.00 90.88 133 LYS A C 1
ATOM 1016 O O . LYS A 1 133 ? 16.896 -10.079 -16.933 1.00 90.88 133 LYS A O 1
ATOM 1021 N N . GLU A 1 134 ? 18.556 -9.650 -18.389 1.00 86.94 134 GLU A N 1
ATOM 1022 C CA . GLU A 1 134 ? 19.104 -8.457 -17.748 1.00 86.94 134 GLU A CA 1
ATOM 1023 C C . GLU A 1 134 ? 18.052 -7.343 -17.672 1.00 86.94 134 GLU A C 1
ATOM 1025 O O . GLU A 1 134 ? 17.859 -6.739 -16.617 1.00 86.94 134 GLU A O 1
ATOM 1030 N N . GLU A 1 135 ? 17.296 -7.142 -18.756 1.00 88.00 135 GLU A N 1
ATOM 1031 C CA . GLU A 1 135 ? 16.192 -6.181 -18.798 1.00 88.00 135 GLU A CA 1
ATOM 1032 C C . GLU A 1 135 ? 15.084 -6.590 -17.824 1.00 88.00 135 GLU A C 1
ATOM 1034 O O . GLU A 1 135 ? 14.631 -5.788 -17.012 1.00 88.00 135 GLU A O 1
ATOM 1039 N N . LEU A 1 136 ? 14.684 -7.864 -17.818 1.00 91.12 136 LEU A N 1
ATOM 1040 C CA . LEU A 1 136 ? 13.676 -8.358 -16.878 1.00 91.12 136 LEU A CA 1
ATOM 1041 C C . LEU A 1 136 ? 14.110 -8.182 -15.415 1.00 91.12 136 LEU A C 1
ATOM 1043 O O . LEU A 1 136 ? 13.287 -7.802 -14.579 1.00 91.12 136 LEU A O 1
ATOM 1047 N N . ILE A 1 137 ? 15.385 -8.409 -15.093 1.00 88.56 137 ILE A N 1
ATOM 1048 C CA . ILE A 1 137 ? 15.922 -8.156 -13.749 1.00 88.56 137 ILE A CA 1
ATOM 1049 C C . ILE A 1 137 ? 15.779 -6.675 -13.386 1.00 88.56 137 ILE A C 1
ATOM 1051 O O . ILE A 1 137 ? 15.245 -6.372 -12.318 1.00 88.56 137 ILE A O 1
ATOM 1055 N N . ALA A 1 138 ? 16.139 -5.761 -14.293 1.00 84.44 138 ALA A N 1
ATOM 1056 C CA . ALA A 1 138 ? 15.958 -4.322 -14.093 1.00 84.44 138 ALA A CA 1
ATOM 1057 C C . ALA A 1 138 ? 14.479 -3.924 -13.906 1.00 84.44 138 ALA A C 1
ATOM 1059 O O . ALA A 1 138 ? 14.166 -2.975 -13.190 1.00 84.44 138 ALA A O 1
ATOM 1060 N N . LEU A 1 139 ? 13.533 -4.678 -14.478 1.00 87.50 139 LEU A N 1
ATOM 1061 C CA . LEU A 1 139 ? 12.094 -4.461 -14.275 1.00 87.50 139 LEU A CA 1
ATOM 1062 C C . LEU A 1 139 ? 11.565 -5.018 -12.938 1.00 87.50 139 LEU A C 1
ATOM 1064 O O . LEU A 1 139 ? 10.395 -4.781 -12.606 1.00 87.50 139 LEU A O 1
ATOM 1068 N N . GLY A 1 140 ? 12.396 -5.722 -12.161 1.00 88.06 140 GLY A N 1
ATOM 1069 C CA . GLY A 1 140 ? 12.085 -6.256 -10.831 1.00 88.06 140 GLY A CA 1
ATOM 1070 C C . GLY A 1 140 ? 11.904 -7.778 -10.764 1.00 88.06 140 GLY A C 1
ATOM 1071 O O . GLY A 1 140 ? 11.408 -8.289 -9.749 1.00 88.06 140 GLY A O 1
ATOM 1072 N N . PHE A 1 141 ? 12.260 -8.514 -11.822 1.00 92.00 141 PHE A N 1
ATOM 1073 C CA . PHE A 1 141 ? 12.365 -9.974 -11.765 1.00 92.00 141 PHE A CA 1
ATOM 1074 C C . PHE A 1 141 ? 13.590 -10.376 -10.940 1.00 92.00 141 PHE A C 1
ATOM 1076 O O . PHE A 1 141 ? 14.596 -9.675 -10.899 1.00 92.00 141 PHE A O 1
ATOM 1083 N N . LYS A 1 142 ? 13.506 -11.511 -10.244 1.00 89.62 142 LYS A N 1
ATOM 1084 C CA . LYS A 1 142 ? 14.626 -12.067 -9.477 1.00 89.62 142 LYS A CA 1
ATOM 1085 C C . LYS A 1 142 ? 15.202 -13.272 -10.206 1.00 89.62 142 LYS A C 1
ATOM 1087 O O . LYS A 1 142 ? 14.475 -13.970 -10.896 1.00 89.62 142 LYS A O 1
ATOM 1092 N N . GLU A 1 143 ? 16.470 -13.580 -9.956 1.00 90.00 143 GLU A N 1
ATOM 1093 C CA . GLU A 1 143 ? 17.148 -14.773 -10.493 1.00 90.00 143 GLU A CA 1
ATOM 1094 C C . GLU A 1 143 ? 16.316 -16.058 -10.347 1.00 90.00 143 GLU A C 1
ATOM 1096 O O . GLU A 1 143 ? 16.101 -16.791 -11.309 1.00 90.00 143 GLU A O 1
ATOM 1101 N N . LYS A 1 144 ? 15.721 -16.257 -9.167 1.00 90.25 144 LYS A N 1
ATOM 1102 C CA . LYS A 1 144 ? 14.849 -17.404 -8.881 1.00 90.25 144 LYS A CA 1
ATOM 1103 C C . LYS A 1 144 ? 13.597 -17.511 -9.759 1.00 90.25 144 LYS A C 1
ATOM 1105 O O . LYS A 1 144 ? 13.013 -18.582 -9.865 1.00 90.25 144 LYS A O 1
ATOM 1110 N N . ASP A 1 145 ? 13.138 -16.410 -10.359 1.00 92.75 145 ASP A N 1
ATOM 1111 C CA . ASP A 1 145 ? 11.979 -16.432 -11.259 1.00 92.75 145 ASP A CA 1
ATOM 1112 C C . ASP A 1 145 ? 12.298 -17.157 -12.579 1.00 92.75 145 ASP A C 1
ATOM 1114 O O . ASP A 1 145 ? 11.380 -17.618 -13.250 1.00 92.75 145 ASP A O 1
ATOM 1118 N N . PHE A 1 146 ? 13.582 -17.302 -12.925 1.00 93.50 146 PHE A N 1
ATOM 1119 C CA . PHE A 1 146 ? 14.053 -17.987 -14.132 1.00 93.50 146 PHE A CA 1
ATOM 1120 C C . PHE A 1 146 ? 14.373 -19.472 -13.911 1.00 93.50 146 PHE A C 1
ATOM 1122 O O . PHE A 1 146 ? 14.719 -20.166 -14.862 1.00 93.50 146 PHE A O 1
ATOM 1129 N N . GLU A 1 147 ? 14.235 -19.987 -12.683 1.00 91.75 147 GLU A N 1
ATOM 1130 C CA . GLU A 1 147 ? 14.383 -21.424 -12.390 1.00 91.75 147 GLU A CA 1
ATOM 1131 C C . GLU A 1 147 ? 13.306 -22.272 -13.083 1.00 91.75 147 GLU A C 1
ATOM 1133 O O . GLU A 1 147 ? 13.492 -23.466 -13.317 1.00 91.75 147 GLU A O 1
ATOM 1138 N N . LYS A 1 148 ? 12.164 -21.657 -13.408 1.00 89.62 148 LYS A N 1
ATOM 1139 C CA . LYS A 1 148 ? 11.079 -22.261 -14.180 1.00 89.62 148 LYS A CA 1
ATOM 1140 C C . LYS A 1 148 ? 10.862 -21.439 -15.435 1.00 89.62 148 LYS A C 1
ATOM 1142 O O . LYS A 1 148 ? 10.855 -20.212 -15.372 1.00 89.62 148 LYS A O 1
ATOM 1147 N N . ASP A 1 149 ? 10.636 -22.110 -16.559 1.00 91.75 149 ASP A N 1
ATOM 1148 C CA . ASP A 1 149 ? 10.249 -21.390 -17.763 1.00 91.75 149 ASP A CA 1
ATOM 1149 C C . ASP A 1 149 ? 8.839 -20.802 -17.611 1.00 91.75 149 ASP A C 1
ATOM 1151 O O . ASP A 1 149 ? 7.963 -21.358 -16.941 1.00 91.75 149 ASP A O 1
ATOM 1155 N N . PHE A 1 150 ? 8.641 -19.640 -18.217 1.00 95.00 150 PHE A N 1
ATOM 1156 C CA . PHE A 1 150 ? 7.393 -18.893 -18.182 1.00 95.00 150 PHE A CA 1
ATOM 1157 C C . PHE A 1 150 ? 7.199 -18.131 -19.485 1.00 95.00 150 PHE A C 1
ATOM 1159 O O . PHE A 1 150 ? 8.156 -17.734 -20.148 1.00 95.00 150 PHE A O 1
ATOM 1166 N N . VAL A 1 151 ? 5.943 -17.874 -19.826 1.00 95.88 151 VAL A N 1
ATOM 1167 C CA . VAL A 1 151 ? 5.564 -17.137 -21.031 1.00 95.88 151 VAL A CA 1
ATOM 1168 C C . VAL A 1 151 ? 5.075 -15.755 -20.633 1.00 95.88 151 VAL A C 1
ATOM 1170 O O . VAL A 1 151 ? 4.304 -15.611 -19.682 1.00 95.88 151 VAL A O 1
ATOM 1173 N N . ILE A 1 152 ? 5.508 -14.733 -21.369 1.00 97.31 152 ILE A N 1
ATOM 1174 C CA . ILE A 1 152 ? 5.010 -13.372 -21.186 1.00 97.31 152 ILE A CA 1
ATOM 1175 C C . ILE A 1 152 ? 3.843 -13.161 -22.141 1.00 97.31 152 ILE A C 1
ATOM 1177 O O . ILE A 1 152 ? 3.940 -13.452 -23.330 1.00 97.31 152 ILE A O 1
ATOM 1181 N N . TYR A 1 153 ? 2.733 -12.660 -21.604 1.00 98.12 153 TYR A N 1
ATOM 1182 C CA . TYR A 1 153 ? 1.534 -12.370 -22.379 1.00 98.12 153 TYR A CA 1
ATOM 1183 C C . TYR A 1 153 ? 1.329 -10.864 -22.549 1.00 98.12 153 TYR A C 1
ATOM 1185 O O . TYR A 1 153 ? 1.578 -10.079 -21.630 1.00 98.12 153 TYR A O 1
ATOM 1193 N N . GLY A 1 154 ? 0.806 -10.480 -23.711 1.00 97.12 154 GLY A N 1
ATOM 1194 C CA . GLY A 1 154 ? 0.447 -9.110 -24.063 1.00 97.12 154 GLY A CA 1
ATOM 1195 C C . GLY A 1 154 ? -1.024 -8.947 -24.473 1.00 97.12 154 GLY A C 1
ATOM 1196 O O . GLY A 1 154 ? -1.746 -9.932 -24.680 1.00 97.12 154 GLY A O 1
ATOM 1197 N N . PRO A 1 155 ? -1.507 -7.694 -24.548 1.00 97.50 155 PRO A N 1
ATOM 1198 C CA . PRO A 1 155 ? -2.860 -7.383 -24.995 1.00 97.50 155 PRO A CA 1
ATOM 1199 C C . PRO A 1 155 ? -2.977 -7.380 -26.532 1.00 97.50 155 PRO A C 1
ATOM 1201 O O . PRO A 1 155 ? -2.298 -6.610 -27.197 1.00 97.50 155 PRO A O 1
ATOM 1204 N N . LYS A 1 156 ? -3.919 -8.156 -27.087 1.00 96.94 156 LYS A N 1
ATOM 1205 C CA . LYS A 1 156 ? -4.266 -8.125 -28.527 1.00 96.94 156 LYS A CA 1
ATOM 1206 C C . LYS A 1 156 ? -5.499 -7.280 -28.864 1.00 96.94 156 LYS A C 1
ATOM 1208 O O . LYS A 1 156 ? -5.528 -6.551 -29.844 1.00 96.94 156 LYS A O 1
ATOM 1213 N N . GLY A 1 157 ? -6.551 -7.420 -28.053 1.00 96.56 157 GLY A N 1
ATOM 1214 C CA . GLY A 1 157 ? -7.877 -6.851 -28.319 1.00 96.56 157 GLY A CA 1
ATOM 1215 C C . GLY A 1 157 ? -8.833 -7.822 -29.024 1.00 96.56 157 GLY A C 1
ATOM 1216 O O . GLY A 1 157 ? -8.467 -8.560 -29.931 1.00 96.56 157 GLY A O 1
ATOM 1217 N N . CYS A 1 158 ? -10.088 -7.853 -28.573 1.00 97.50 158 CYS A N 1
ATOM 1218 C CA . CYS A 1 158 ? -11.190 -8.585 -29.204 1.00 97.50 158 CYS A CA 1
ATOM 1219 C C . CYS A 1 158 ? -12.543 -8.003 -28.764 1.00 97.50 158 CYS A C 1
ATOM 1221 O O . CYS A 1 158 ? -12.612 -7.179 -27.848 1.00 97.50 158 CYS A O 1
ATOM 1223 N N . ALA A 1 159 ? -13.644 -8.487 -29.344 1.00 97.56 159 ALA A N 1
ATOM 1224 C CA . ALA A 1 159 ? -14.991 -8.044 -28.976 1.00 97.56 159 ALA A CA 1
ATOM 1225 C C . ALA A 1 159 ? -15.317 -8.252 -27.482 1.00 97.56 159 ALA A C 1
ATOM 1227 O O . ALA A 1 159 ? -16.010 -7.442 -26.878 1.00 97.56 159 ALA A O 1
ATOM 1228 N N . LYS A 1 160 ? -14.784 -9.300 -26.832 1.00 96.62 160 LYS A N 1
ATOM 1229 C CA . LYS A 1 160 ? -15.078 -9.592 -25.414 1.00 96.62 160 LYS A CA 1
ATOM 1230 C C . LYS A 1 160 ? -14.482 -8.576 -24.437 1.00 96.62 160 LYS A C 1
ATOM 1232 O O . LYS A 1 160 ? -14.980 -8.492 -23.311 1.00 96.62 160 LYS A O 1
ATOM 1237 N N . CYS A 1 161 ? -13.429 -7.866 -24.837 1.00 96.88 161 CYS A N 1
ATOM 1238 C CA . CYS A 1 161 ? -12.763 -6.815 -24.065 1.00 96.88 161 CYS A CA 1
ATOM 1239 C C . CYS A 1 161 ? -12.926 -5.425 -24.697 1.00 96.88 161 CYS A C 1
ATOM 1241 O O . CYS A 1 161 ? -12.169 -4.518 -24.361 1.00 96.88 161 CYS A O 1
ATOM 1243 N N . ASN A 1 162 ? -13.891 -5.261 -25.612 1.00 96.69 162 ASN A N 1
ATOM 1244 C CA . ASN A 1 162 ? -14.143 -4.011 -26.335 1.00 96.69 162 ASN A CA 1
ATOM 1245 C C . ASN A 1 162 ? -12.882 -3.459 -27.027 1.00 96.69 162 ASN A C 1
ATOM 1247 O O . ASN A 1 162 ? -12.613 -2.265 -26.989 1.00 96.69 162 ASN A O 1
ATOM 1251 N N . GLY A 1 163 ? -12.063 -4.351 -27.591 1.00 95.44 163 GLY A N 1
ATOM 1252 C CA . GLY A 1 163 ? -10.826 -4.000 -28.293 1.00 95.44 163 GLY A CA 1
ATOM 1253 C C . GLY A 1 163 ? -9.635 -3.642 -27.396 1.00 95.44 163 GLY A C 1
ATOM 1254 O O . GLY A 1 163 ? -8.517 -3.616 -27.885 1.00 95.44 163 GLY A O 1
ATOM 1255 N N . GLY A 1 164 ? -9.818 -3.447 -26.085 1.00 93.50 164 GLY A N 1
ATOM 1256 C CA . GLY A 1 164 ? -8.752 -2.941 -25.209 1.00 93.50 164 GLY A CA 1
ATOM 1257 C C . GLY A 1 164 ? -7.697 -3.964 -24.772 1.00 93.50 164 GLY A C 1
ATOM 1258 O O . GLY A 1 164 ? -6.736 -3.592 -24.114 1.00 93.50 164 GLY A O 1
ATOM 1259 N N . GLY A 1 165 ? -7.889 -5.258 -25.046 1.00 97.00 165 GLY A N 1
ATOM 1260 C CA . GLY A 1 165 ? -6.952 -6.330 -24.664 1.00 97.00 165 GLY A CA 1
ATOM 1261 C C . GLY A 1 165 ? -6.963 -6.722 -23.178 1.00 97.00 165 GLY A C 1
ATOM 1262 O O . GLY A 1 165 ? -6.400 -7.752 -22.810 1.00 97.00 165 GLY A O 1
ATOM 1263 N N . TYR A 1 166 ? -7.692 -5.985 -22.338 1.00 97.81 166 TYR A N 1
ATOM 1264 C CA . TYR A 1 166 ? -7.839 -6.239 -20.904 1.00 97.81 166 TYR A CA 1
ATOM 1265 C C . TYR A 1 166 ? -9.309 -6.400 -20.507 1.00 97.81 166 TYR A C 1
ATOM 1267 O O . TYR A 1 166 ? -10.189 -5.740 -21.058 1.00 97.81 166 TYR A O 1
ATOM 1275 N N . LYS A 1 167 ? -9.597 -7.262 -19.528 1.00 97.06 167 LYS A N 1
ATOM 1276 C CA . LYS A 1 167 ? -10.940 -7.420 -18.958 1.00 97.06 167 LYS A CA 1
ATOM 1277 C C . LYS A 1 167 ? -10.868 -7.795 -17.482 1.00 97.06 167 LYS A C 1
ATOM 1279 O O . LYS A 1 167 ? -10.389 -8.870 -17.130 1.00 97.06 167 LYS A O 1
ATOM 1284 N N . GLY A 1 168 ? -11.420 -6.933 -16.631 1.00 96.62 168 GLY A N 1
ATOM 1285 C CA . GLY A 1 168 ? -11.346 -7.079 -15.178 1.00 96.62 168 GLY A CA 1
ATOM 1286 C C . GLY A 1 168 ? -10.051 -6.510 -14.595 1.00 96.62 168 GLY A C 1
ATOM 1287 O O . GLY A 1 168 ? -9.282 -5.827 -15.274 1.00 96.62 168 GLY A O 1
ATOM 1288 N N . ARG A 1 169 ? -9.833 -6.772 -13.306 1.00 97.69 169 ARG A N 1
ATOM 1289 C CA . ARG A 1 169 ? -8.699 -6.250 -12.534 1.00 97.69 169 ARG A CA 1
ATOM 1290 C C . ARG A 1 169 ? -8.019 -7.376 -11.763 1.00 97.69 169 ARG A C 1
ATOM 1292 O O . ARG A 1 169 ? -8.661 -8.373 -11.436 1.00 97.69 169 ARG A O 1
ATOM 1299 N N . VAL A 1 170 ? -6.738 -7.200 -11.475 1.00 97.12 170 VAL A N 1
ATOM 1300 C CA . VAL A 1 170 ? -5.958 -8.032 -10.558 1.00 97.12 170 VAL A CA 1
ATOM 1301 C C . VAL A 1 170 ? -5.392 -7.143 -9.454 1.00 97.12 170 VAL A C 1
ATOM 1303 O O . VAL A 1 170 ? -4.939 -6.029 -9.720 1.00 97.12 170 VAL A O 1
ATOM 1306 N N . GLY A 1 171 ? -5.483 -7.616 -8.212 1.00 96.75 171 GLY A N 1
ATOM 1307 C CA . GLY A 1 171 ? -4.917 -6.928 -7.057 1.00 96.75 171 GLY A CA 1
ATOM 1308 C C . GLY A 1 171 ? -3.428 -7.218 -6.921 1.00 96.75 171 GLY A C 1
ATOM 1309 O O . GLY A 1 171 ? -3.005 -8.371 -7.020 1.00 96.75 171 GLY A O 1
ATOM 1310 N N . LEU A 1 172 ? -2.656 -6.160 -6.706 1.00 96.69 172 LEU A N 1
ATOM 1311 C CA . LEU A 1 172 ? -1.270 -6.204 -6.265 1.00 96.69 172 LEU A CA 1
ATOM 1312 C C . LEU A 1 172 ? -1.272 -5.781 -4.805 1.00 96.69 172 LEU A C 1
ATOM 1314 O O . LEU A 1 172 ? -1.807 -4.718 -4.493 1.00 96.69 172 LEU A O 1
ATOM 1318 N N . PHE A 1 173 ? -0.702 -6.612 -3.944 1.00 96.25 173 PHE A N 1
ATOM 1319 C CA . PHE A 1 173 ? -0.722 -6.405 -2.505 1.00 96.25 173 PHE A CA 1
ATOM 1320 C C . PHE A 1 173 ? 0.704 -6.408 -1.981 1.00 96.25 173 PHE A C 1
ATOM 1322 O O . PHE A 1 173 ? 1.491 -7.293 -2.322 1.00 96.25 173 PHE A O 1
ATOM 1329 N N . GLU A 1 174 ? 1.003 -5.417 -1.162 1.00 95.94 174 GLU A N 1
ATOM 1330 C CA . GLU A 1 174 ? 2.211 -5.312 -0.364 1.00 95.94 174 GLU A CA 1
ATOM 1331 C C . GLU A 1 174 ? 1.774 -5.285 1.092 1.00 95.94 174 GLU A C 1
ATOM 1333 O O . GLU A 1 174 ? 0.952 -4.458 1.480 1.00 95.94 174 GLU A O 1
ATOM 1338 N N . LEU A 1 175 ? 2.277 -6.236 1.872 1.00 96.62 175 LEU A N 1
ATOM 1339 C CA . LEU A 1 175 ? 1.903 -6.415 3.265 1.00 96.62 175 LEU A CA 1
ATOM 1340 C C . LEU A 1 175 ? 3.146 -6.274 4.127 1.00 96.62 175 LEU A C 1
ATOM 1342 O O . LEU A 1 175 ? 4.094 -7.040 3.955 1.00 96.62 175 LEU A O 1
ATOM 1346 N N . MET A 1 176 ? 3.125 -5.297 5.021 1.00 97.31 176 MET A N 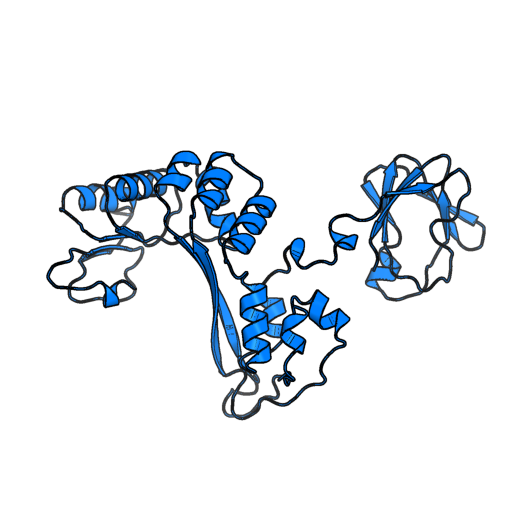1
ATOM 1347 C CA . MET A 1 176 ? 4.182 -5.044 5.987 1.00 97.31 176 MET A CA 1
ATOM 1348 C C . MET A 1 176 ? 3.648 -5.355 7.375 1.00 97.31 176 MET A C 1
ATOM 1350 O O . MET A 1 176 ? 2.768 -4.654 7.876 1.00 97.31 176 MET A O 1
ATOM 1354 N N . GLU A 1 177 ? 4.168 -6.409 7.982 1.00 97.06 177 GLU A N 1
ATOM 1355 C CA . GLU A 1 177 ? 3.925 -6.715 9.388 1.00 97.06 177 GLU A CA 1
ATOM 1356 C C . GLU A 1 177 ? 4.874 -5.889 10.252 1.00 97.06 177 GLU A C 1
ATOM 1358 O O . GLU A 1 177 ? 6.037 -5.691 9.893 1.00 97.06 177 GLU A O 1
ATOM 1363 N N . ILE A 1 178 ? 4.379 -5.382 11.379 1.00 97.31 178 ILE A N 1
ATOM 1364 C CA . ILE A 1 178 ? 5.218 -4.674 12.343 1.00 97.31 178 ILE A CA 1
ATOM 1365 C C . ILE A 1 178 ? 5.828 -5.720 13.282 1.00 97.31 178 ILE A C 1
ATOM 1367 O O . ILE A 1 178 ? 5.318 -5.975 14.369 1.00 97.31 178 ILE A O 1
ATOM 1371 N N . THR A 1 179 ? 6.886 -6.387 12.811 1.00 96.94 179 THR A N 1
ATOM 1372 C CA . THR A 1 179 ? 7.699 -7.307 13.624 1.00 96.94 179 THR A CA 1
ATOM 1373 C C . THR A 1 179 ? 8.549 -6.534 14.633 1.00 96.94 179 THR A C 1
ATOM 1375 O O . THR A 1 179 ? 8.647 -5.309 14.554 1.00 96.94 179 THR A O 1
ATOM 1378 N N . ASP A 1 180 ? 9.219 -7.229 15.555 1.00 96.12 180 ASP A N 1
ATOM 1379 C CA . ASP A 1 180 ? 10.109 -6.589 16.534 1.00 96.12 180 ASP A CA 1
ATOM 1380 C C . ASP A 1 180 ? 11.200 -5.729 15.868 1.00 96.12 180 ASP A C 1
ATOM 1382 O O . ASP A 1 180 ? 11.504 -4.634 16.344 1.00 96.12 180 ASP A O 1
ATOM 1386 N N . GLU A 1 181 ? 11.778 -6.184 14.750 1.00 93.56 181 GLU A N 1
ATOM 1387 C CA . GLU A 1 181 ? 12.807 -5.427 14.023 1.00 93.56 181 GLU A CA 1
ATOM 1388 C C . GLU A 1 181 ? 12.221 -4.219 13.286 1.00 93.56 181 GLU A C 1
ATOM 1390 O O . GLU A 1 181 ? 12.789 -3.125 13.338 1.00 93.56 181 GLU A O 1
ATOM 1395 N N . VAL A 1 182 ? 11.042 -4.367 12.673 1.00 96.00 182 VAL A N 1
ATOM 1396 C CA . VAL A 1 182 ? 10.327 -3.239 12.056 1.00 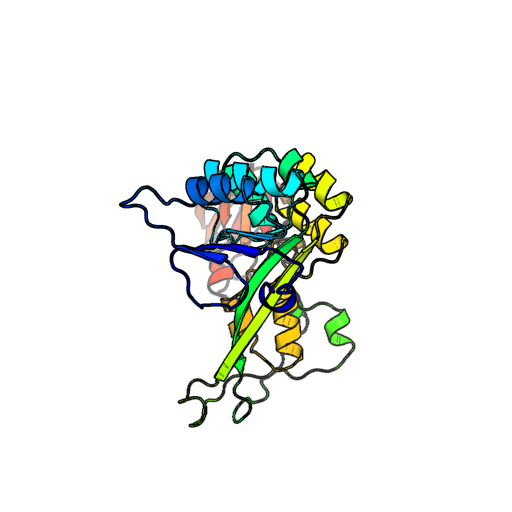96.00 182 VAL A CA 1
ATOM 1397 C C . VAL A 1 182 ? 9.929 -2.213 13.124 1.00 96.00 182 VAL A C 1
ATOM 1399 O O . VAL A 1 182 ? 10.144 -1.020 12.935 1.00 96.00 182 VAL A O 1
ATOM 1402 N N . ALA A 1 183 ? 9.426 -2.644 14.282 1.00 97.69 183 ALA A N 1
ATOM 1403 C CA . ALA A 1 183 ? 9.050 -1.768 15.391 1.00 97.69 183 ALA A CA 1
ATOM 1404 C C . ALA A 1 183 ? 10.249 -0.979 15.947 1.00 97.69 183 ALA A C 1
ATOM 1406 O O . ALA A 1 183 ? 10.139 0.227 16.202 1.00 97.69 183 ALA A O 1
ATOM 1407 N N . LYS A 1 184 ? 11.414 -1.629 16.096 1.00 95.12 184 LYS A N 1
ATOM 1408 C CA . LYS A 1 184 ? 12.673 -0.961 16.471 1.00 95.12 184 LYS A CA 1
ATOM 1409 C C . LYS A 1 184 ? 13.080 0.077 15.431 1.00 95.12 184 LYS A C 1
ATOM 1411 O O . LYS A 1 184 ? 13.428 1.192 15.808 1.00 95.12 184 LYS A O 1
ATOM 1416 N N . ALA A 1 185 ? 12.995 -0.264 14.146 1.00 91.88 185 ALA A N 1
ATOM 1417 C CA . ALA A 1 185 ? 13.318 0.641 13.048 1.00 91.88 185 ALA A CA 1
ATOM 1418 C C . ALA A 1 185 ? 12.411 1.882 13.038 1.00 91.88 185 ALA A C 1
ATOM 1420 O O . ALA A 1 185 ? 12.904 3.003 12.928 1.00 91.88 185 ALA A O 1
ATOM 1421 N N . ILE A 1 186 ? 11.101 1.693 13.230 1.00 97.12 186 ILE A N 1
ATOM 1422 C CA . ILE A 1 186 ? 10.130 2.790 13.359 1.00 97.12 186 ILE A CA 1
ATOM 1423 C C . ILE A 1 186 ? 10.476 3.668 14.564 1.00 97.12 186 ILE A C 1
ATOM 1425 O O . ILE A 1 186 ? 10.553 4.885 14.436 1.00 97.12 186 ILE A O 1
ATOM 1429 N N . SER A 1 187 ? 10.722 3.061 15.727 1.00 96.50 187 SER A N 1
ATOM 1430 C CA . SER A 1 187 ? 11.049 3.793 16.960 1.00 96.50 187 SER A CA 1
ATOM 1431 C C . SER A 1 187 ? 12.360 4.574 16.864 1.00 96.50 187 SER A C 1
ATOM 1433 O O . SER A 1 187 ? 12.503 5.602 17.516 1.00 96.50 187 SER A O 1
ATOM 1435 N N . ALA A 1 188 ? 13.312 4.081 16.070 1.00 93.19 188 ALA A N 1
ATOM 1436 C CA . ALA A 1 188 ? 14.591 4.729 15.802 1.00 93.19 188 ALA A CA 1
ATOM 1437 C C . ALA A 1 188 ? 14.522 5.780 14.680 1.00 93.19 188 ALA A C 1
ATOM 1439 O O . ALA A 1 188 ? 15.557 6.348 14.338 1.00 93.19 188 ALA A O 1
ATOM 1440 N N . GLU A 1 189 ? 13.338 6.022 14.103 1.00 92.56 189 GLU A N 1
ATOM 1441 C CA . GLU A 1 189 ? 13.114 7.008 13.039 1.00 92.56 189 GLU A CA 1
ATOM 1442 C C . GLU A 1 189 ? 14.056 6.814 11.845 1.00 92.56 189 GLU A C 1
ATOM 1444 O O . GLU A 1 189 ? 14.582 7.769 11.268 1.00 92.56 189 GLU A O 1
ATOM 1449 N N . VAL A 1 190 ? 14.302 5.551 11.475 1.00 86.19 190 VAL A N 1
ATOM 1450 C CA . VAL A 1 190 ? 15.154 5.271 10.319 1.00 86.19 190 VAL A CA 1
ATOM 1451 C C . VAL A 1 190 ? 14.505 5.810 9.035 1.00 86.19 190 VAL A C 1
ATOM 1453 O O . VAL A 1 190 ? 13.276 5.802 8.915 1.00 86.19 190 VAL A O 1
ATOM 1456 N N . PRO A 1 191 ? 15.308 6.232 8.043 1.00 86.81 191 PRO A N 1
ATOM 1457 C CA . PRO A 1 191 ? 14.795 6.635 6.738 1.00 86.81 191 PRO A CA 1
ATOM 1458 C C . PRO A 1 191 ? 13.896 5.572 6.084 1.00 86.81 191 PRO A C 1
ATOM 1460 O O . PRO A 1 191 ? 14.087 4.369 6.278 1.00 86.81 191 PRO A O 1
ATOM 1463 N N . GLU A 1 192 ? 12.927 6.013 5.277 1.00 87.44 192 GLU A N 1
ATOM 1464 C CA . GLU A 1 192 ? 11.908 5.140 4.673 1.00 87.44 192 GLU A CA 1
ATOM 1465 C C . GLU A 1 192 ? 12.506 3.998 3.829 1.00 87.44 192 GLU A C 1
ATOM 1467 O O . GLU A 1 192 ? 12.000 2.874 3.858 1.00 87.44 192 GLU A O 1
ATOM 1472 N N . ASP A 1 193 ? 13.606 4.250 3.111 1.00 83.56 193 ASP A N 1
ATOM 1473 C CA . ASP A 1 193 ? 14.321 3.229 2.336 1.00 83.56 193 ASP A CA 1
ATOM 1474 C C . ASP A 1 193 ? 14.914 2.142 3.247 1.00 83.56 193 ASP A C 1
ATOM 1476 O O . ASP A 1 193 ? 14.847 0.955 2.942 1.00 83.56 193 ASP A O 1
ATOM 1480 N N . GLN A 1 194 ? 15.443 2.517 4.412 1.00 84.56 194 GLN A N 1
ATOM 1481 C CA . GLN A 1 194 ? 15.967 1.560 5.385 1.00 84.56 194 GLN A CA 1
ATOM 1482 C C . GLN A 1 194 ? 14.842 0.760 6.037 1.00 84.56 194 GLN A C 1
ATOM 1484 O O . GLN A 1 194 ? 14.947 -0.463 6.151 1.00 84.56 194 GLN A O 1
ATOM 1489 N N . LEU A 1 195 ? 13.735 1.418 6.393 1.00 90.25 195 LEU A N 1
ATOM 1490 C CA . LEU A 1 195 ? 12.549 0.739 6.914 1.00 90.25 195 LEU A CA 1
ATOM 1491 C C . LEU A 1 195 ? 12.019 -0.291 5.908 1.00 90.25 195 LEU A C 1
ATOM 1493 O O . LEU A 1 195 ? 11.684 -1.414 6.283 1.00 90.25 195 LEU A O 1
ATOM 1497 N N . ARG A 1 196 ? 12.002 0.060 4.617 1.00 91.81 196 ARG A N 1
ATOM 1498 C CA . ARG A 1 196 ? 11.622 -0.848 3.531 1.00 91.81 196 ARG A CA 1
ATOM 1499 C C . ARG A 1 196 ? 12.541 -2.060 3.452 1.00 91.81 196 ARG A C 1
ATOM 1501 O O . ARG A 1 196 ? 12.030 -3.175 3.363 1.00 91.81 196 ARG A O 1
ATOM 1508 N N . LYS A 1 197 ? 13.863 -1.873 3.523 1.00 85.25 197 LYS A N 1
ATOM 1509 C CA . LYS A 1 197 ? 14.842 -2.979 3.516 1.00 85.25 197 LYS A CA 1
ATOM 1510 C C . LYS A 1 197 ? 14.585 -3.953 4.653 1.00 85.25 197 LYS A C 1
ATOM 1512 O O . LYS A 1 197 ? 14.504 -5.154 4.405 1.00 85.25 197 LYS A O 1
ATOM 1517 N N . ILE A 1 198 ? 14.409 -3.429 5.864 1.00 86.31 198 ILE A N 1
ATOM 1518 C CA . ILE A 1 198 ? 14.119 -4.229 7.058 1.00 86.31 198 ILE A CA 1
ATOM 1519 C C . ILE A 1 198 ? 12.802 -4.981 6.858 1.00 86.31 198 ILE A C 1
ATOM 1521 O O . ILE A 1 198 ? 12.773 -6.201 6.964 1.00 86.31 198 ILE A O 1
ATOM 1525 N N . ALA A 1 199 ? 11.738 -4.299 6.434 1.00 92.31 199 ALA A N 1
ATOM 1526 C CA . ALA A 1 199 ? 10.454 -4.938 6.163 1.00 92.31 199 ALA A CA 1
ATOM 1527 C C . ALA A 1 199 ? 10.546 -6.048 5.096 1.00 92.31 199 ALA A C 1
ATOM 1529 O O . ALA A 1 199 ? 9.923 -7.097 5.242 1.00 92.31 199 ALA A O 1
ATOM 1530 N N . VAL A 1 200 ? 11.322 -5.856 4.021 1.00 90.75 200 VAL A N 1
ATOM 1531 C CA . VAL A 1 200 ? 11.535 -6.883 2.983 1.00 90.75 200 VAL A CA 1
ATOM 1532 C C . VAL A 1 200 ? 12.320 -8.079 3.524 1.00 90.75 200 VAL A C 1
ATOM 1534 O O . VAL A 1 200 ? 12.008 -9.215 3.159 1.00 90.75 200 VAL A O 1
ATOM 1537 N N . GLN A 1 201 ? 13.320 -7.848 4.379 1.00 86.88 201 GLN A N 1
ATOM 1538 C CA . GLN A 1 201 ? 14.057 -8.915 5.067 1.00 86.88 201 GLN A CA 1
ATOM 1539 C C . GLN A 1 201 ? 13.142 -9.711 6.005 1.00 86.88 201 GLN A C 1
ATOM 1541 O O . GLN A 1 201 ? 13.210 -10.938 6.018 1.00 86.88 201 GLN A O 1
ATOM 1546 N N . GLU A 1 202 ? 12.213 -9.023 6.667 1.00 89.56 202 GLU A N 1
ATOM 1547 C CA . GLU A 1 202 ? 11.185 -9.589 7.548 1.00 89.56 202 GLU A CA 1
ATOM 1548 C C . GLU A 1 202 ? 9.994 -10.211 6.785 1.00 89.56 202 GLU A C 1
ATOM 1550 O O . GLU A 1 202 ? 9.035 -10.684 7.387 1.00 89.56 202 GLU A O 1
ATOM 1555 N N . GLY A 1 203 ? 10.047 -10.263 5.447 1.00 87.12 203 GLY A N 1
ATOM 1556 C CA . GLY A 1 203 ? 9.101 -11.022 4.619 1.00 87.12 203 GLY A CA 1
ATOM 1557 C C . GLY A 1 203 ? 8.117 -10.195 3.788 1.00 87.12 203 GLY A C 1
ATOM 1558 O O . GLY A 1 203 ? 7.356 -10.772 3.000 1.00 87.12 203 GLY A O 1
ATOM 1559 N N . MET A 1 204 ? 8.152 -8.861 3.867 1.00 93.88 204 MET A N 1
ATOM 1560 C CA . MET A 1 204 ? 7.337 -7.998 3.007 1.00 93.88 204 MET A CA 1
ATOM 1561 C C . MET A 1 204 ? 7.663 -8.240 1.527 1.00 93.88 204 MET A C 1
ATOM 1563 O O . MET A 1 204 ? 8.815 -8.232 1.089 1.00 93.88 204 MET A O 1
ATOM 1567 N N . THR A 1 205 ? 6.624 -8.411 0.708 1.00 92.81 205 THR A N 1
ATOM 1568 C CA . THR A 1 205 ? 6.758 -8.436 -0.755 1.00 92.81 205 THR A CA 1
ATOM 1569 C C . THR A 1 205 ? 6.360 -7.078 -1.332 1.00 92.81 205 THR A C 1
ATOM 1571 O O . THR A 1 205 ? 5.176 -6.754 -1.268 1.00 92.81 205 THR A O 1
ATOM 1574 N N . PRO A 1 206 ? 7.283 -6.327 -1.966 1.00 93.00 206 PRO A N 1
ATOM 1575 C CA . PRO A 1 206 ? 6.952 -5.032 -2.551 1.00 93.00 206 PRO A CA 1
ATOM 1576 C C . PRO A 1 206 ? 5.906 -5.115 -3.667 1.00 93.00 206 PRO A C 1
ATOM 1578 O O . PRO A 1 206 ? 5.851 -6.115 -4.397 1.00 93.00 206 PRO A O 1
ATOM 1581 N N . LEU A 1 207 ? 5.154 -4.032 -3.890 1.00 94.06 207 LEU A N 1
ATOM 1582 C CA . LEU A 1 207 ? 4.127 -3.955 -4.943 1.00 94.06 207 LEU A CA 1
ATOM 1583 C C . LEU A 1 207 ? 4.657 -4.355 -6.328 1.00 94.06 207 LEU A C 1
ATOM 1585 O O . LEU A 1 207 ? 4.008 -5.127 -7.041 1.00 94.06 207 LEU A O 1
ATOM 1589 N N . ARG A 1 208 ? 5.853 -3.879 -6.707 1.00 93.38 208 ARG A N 1
ATOM 1590 C CA . ARG A 1 208 ? 6.491 -4.245 -7.982 1.00 93.38 208 ARG A CA 1
ATOM 1591 C C . ARG A 1 208 ? 6.720 -5.751 -8.079 1.00 93.38 208 ARG A C 1
ATOM 1593 O O . ARG A 1 208 ? 6.377 -6.368 -9.087 1.00 93.38 208 ARG A O 1
ATOM 1600 N N . ARG A 1 209 ? 7.239 -6.366 -7.014 1.00 93.50 209 ARG A N 1
ATOM 1601 C CA . ARG A 1 209 ? 7.500 -7.808 -6.966 1.00 93.50 209 ARG A CA 1
ATOM 1602 C C . ARG A 1 209 ? 6.205 -8.619 -7.020 1.00 93.50 209 ARG A C 1
ATOM 1604 O O . ARG A 1 209 ? 6.167 -9.640 -7.708 1.00 93.50 209 ARG A O 1
ATOM 1611 N N . ALA A 1 210 ? 5.149 -8.172 -6.338 1.00 95.12 210 ALA A N 1
ATOM 1612 C CA . ALA A 1 210 ? 3.817 -8.765 -6.448 1.00 95.12 210 ALA A CA 1
ATOM 1613 C C . ALA A 1 210 ? 3.285 -8.676 -7.891 1.00 95.12 210 ALA A C 1
ATOM 1615 O O . ALA A 1 210 ? 2.756 -9.655 -8.417 1.00 95.12 210 ALA A O 1
ATOM 1616 N N . GLY A 1 211 ? 3.508 -7.541 -8.559 1.00 96.19 211 GLY A N 1
ATOM 1617 C CA . GLY A 1 211 ? 3.204 -7.336 -9.973 1.00 96.19 211 GLY A CA 1
ATOM 1618 C C . GLY A 1 211 ? 3.924 -8.309 -10.901 1.00 96.19 211 GLY A C 1
ATOM 1619 O O . GLY A 1 211 ? 3.279 -8.968 -11.713 1.00 96.19 211 GLY A O 1
ATOM 1620 N N . VAL A 1 212 ? 5.238 -8.467 -10.734 1.00 95.69 212 VAL A N 1
ATOM 1621 C CA . VAL A 1 212 ? 6.049 -9.418 -11.511 1.00 95.69 212 VAL A CA 1
ATOM 1622 C C . VAL A 1 212 ? 5.513 -10.845 -11.388 1.00 95.69 212 VAL A C 1
ATOM 1624 O O . VAL A 1 212 ? 5.354 -11.524 -12.399 1.00 95.69 212 VAL A O 1
ATOM 1627 N N . LYS A 1 213 ? 5.137 -11.290 -10.179 1.00 95.94 213 LYS A N 1
ATOM 1628 C CA . LYS A 1 213 ? 4.497 -12.607 -9.998 1.00 95.94 213 LYS A CA 1
ATOM 1629 C C . LYS A 1 213 ? 3.222 -12.736 -10.845 1.00 95.94 213 LYS A C 1
ATOM 1631 O O . LYS A 1 213 ? 3.014 -13.764 -11.479 1.00 95.94 213 LYS A O 1
ATOM 1636 N N . LYS A 1 214 ? 2.406 -11.678 -10.941 1.00 97.75 214 LYS A N 1
ATOM 1637 C CA . LYS A 1 214 ? 1.197 -11.662 -11.790 1.00 97.75 214 LYS A CA 1
ATOM 1638 C C . LYS A 1 214 ? 1.484 -11.655 -13.291 1.00 97.75 214 LYS A C 1
ATOM 1640 O O . LYS A 1 214 ? 0.652 -12.148 -14.054 1.00 97.75 214 LYS A O 1
ATOM 1645 N N . VAL A 1 215 ? 2.632 -11.133 -13.717 1.00 97.44 215 VAL A N 1
ATOM 1646 C CA . VAL A 1 215 ? 3.096 -11.247 -15.109 1.00 97.44 215 VAL A CA 1
ATOM 1647 C C . VAL A 1 215 ? 3.500 -12.684 -15.418 1.00 97.44 215 VAL A C 1
ATOM 1649 O O . VAL A 1 215 ? 3.043 -13.229 -16.417 1.00 97.44 215 VAL A O 1
ATOM 1652 N N . ILE A 1 216 ? 4.276 -13.318 -14.534 1.00 96.88 216 ILE A N 1
ATOM 1653 C CA . ILE A 1 216 ? 4.700 -14.723 -14.669 1.00 96.88 216 ILE A CA 1
ATOM 1654 C C . ILE A 1 216 ? 3.483 -15.664 -14.709 1.00 96.88 216 ILE A C 1
ATOM 1656 O O . ILE A 1 216 ? 3.432 -16.587 -15.514 1.00 96.88 216 ILE A O 1
ATOM 1660 N N . GLU A 1 217 ? 2.454 -15.392 -13.900 1.00 96.12 217 GLU A N 1
ATOM 1661 C CA . GLU A 1 217 ? 1.167 -16.108 -13.931 1.00 96.12 217 GLU A CA 1
ATOM 1662 C C . GLU A 1 217 ? 0.335 -15.838 -15.213 1.00 96.12 217 GLU A C 1
ATOM 1664 O O . GLU A 1 217 ? -0.735 -16.422 -15.404 1.00 96.12 217 GLU A O 1
ATOM 1669 N N . GLY A 1 218 ? 0.764 -14.919 -16.085 1.00 96.62 218 GLY A N 1
ATOM 1670 C CA . GLY A 1 218 ? 0.044 -14.526 -17.299 1.00 96.62 218 GLY A CA 1
ATOM 1671 C C . GLY A 1 218 ? -1.291 -13.824 -17.028 1.00 96.62 218 GLY A C 1
ATOM 1672 O O . GLY A 1 218 ? -2.214 -13.915 -17.850 1.00 96.62 218 GLY A O 1
ATOM 1673 N N . ALA A 1 219 ? -1.421 -13.174 -15.865 1.00 97.75 219 ALA A N 1
ATOM 1674 C CA . ALA A 1 219 ? -2.625 -12.465 -15.437 1.00 97.75 219 ALA A CA 1
ATOM 1675 C C . ALA A 1 219 ? -2.642 -10.993 -15.882 1.00 97.75 219 ALA A C 1
ATOM 1677 O O . ALA A 1 219 ? -3.715 -10.433 -16.108 1.00 97.75 219 ALA A O 1
ATOM 1678 N N . THR A 1 220 ? -1.476 -10.367 -16.020 1.00 98.19 220 THR A N 1
ATOM 1679 C CA . THR A 1 220 ? -1.296 -8.977 -16.466 1.00 98.19 220 THR A CA 1
ATOM 1680 C C . THR A 1 220 ? -0.050 -8.867 -17.348 1.00 98.19 220 THR A C 1
ATOM 1682 O O . THR A 1 220 ? 0.735 -9.809 -17.418 1.00 98.19 220 THR A O 1
ATOM 1685 N N . SER A 1 221 ? 0.122 -7.740 -18.036 1.00 97.19 221 SER A N 1
ATOM 1686 C CA . SER A 1 221 ? 1.306 -7.439 -18.850 1.00 97.19 221 SER A CA 1
ATOM 1687 C C . SER A 1 221 ? 2.396 -6.729 -18.037 1.00 97.19 221 SER A C 1
ATOM 1689 O O . SER A 1 221 ? 2.114 -6.146 -16.985 1.00 97.19 221 SER A O 1
ATOM 1691 N N . ILE A 1 222 ? 3.630 -6.731 -18.559 1.00 95.81 222 ILE A N 1
ATOM 1692 C CA . ILE A 1 222 ? 4.744 -5.922 -18.032 1.00 95.81 222 ILE A CA 1
ATOM 1693 C C . ILE A 1 222 ? 4.369 -4.435 -18.016 1.00 95.81 222 ILE A C 1
ATOM 1695 O O . IL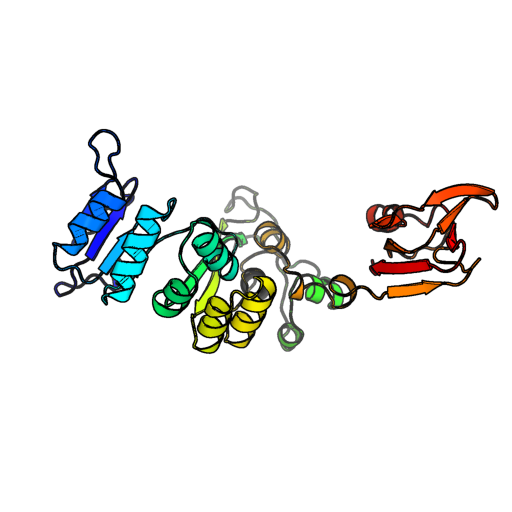E A 1 222 ? 4.518 -3.777 -16.989 1.00 95.81 222 ILE A O 1
ATOM 1699 N N . GLU A 1 223 ? 3.835 -3.925 -19.131 1.00 93.81 223 GLU A N 1
ATOM 1700 C CA . GLU A 1 223 ? 3.431 -2.522 -19.299 1.00 93.81 223 GLU A CA 1
ATOM 1701 C C . GLU A 1 223 ? 2.503 -2.057 -18.167 1.00 93.81 223 GLU A C 1
ATOM 1703 O O . GLU A 1 223 ? 2.691 -0.993 -17.576 1.00 93.81 223 GLU A O 1
ATOM 1708 N N . GLU A 1 224 ? 1.517 -2.883 -17.809 1.00 95.00 224 GLU A N 1
ATOM 1709 C CA . GLU A 1 224 ? 0.566 -2.527 -16.764 1.00 95.00 224 GLU A CA 1
ATOM 1710 C C . GLU A 1 224 ? 1.222 -2.493 -15.378 1.00 95.00 224 GLU A C 1
ATOM 1712 O O . GLU A 1 224 ? 0.891 -1.627 -14.568 1.00 95.00 224 GLU A O 1
ATOM 1717 N N . ILE A 1 225 ? 2.174 -3.388 -15.095 1.00 94.62 225 ILE A N 1
ATOM 1718 C CA . ILE A 1 225 ? 2.923 -3.351 -13.832 1.00 94.62 225 ILE A CA 1
ATOM 1719 C C . ILE A 1 225 ? 3.811 -2.113 -13.760 1.00 94.62 225 ILE A C 1
ATOM 1721 O O . ILE A 1 225 ? 3.807 -1.440 -12.726 1.00 94.62 225 ILE A O 1
ATOM 1725 N N . LEU A 1 226 ? 4.502 -1.768 -14.849 1.00 91.88 226 LEU A N 1
ATOM 1726 C CA . LEU A 1 226 ? 5.325 -0.559 -14.925 1.00 91.88 226 LEU A CA 1
ATOM 1727 C C . LEU A 1 226 ? 4.500 0.702 -14.673 1.00 91.88 226 LEU A C 1
ATOM 1729 O O . LEU A 1 226 ? 4.920 1.582 -13.931 1.00 91.88 226 LEU A O 1
ATOM 1733 N N . ARG A 1 227 ? 3.286 0.757 -15.222 1.00 91.00 227 ARG A N 1
ATOM 1734 C CA . ARG A 1 227 ? 2.379 1.892 -15.043 1.00 91.00 227 ARG A CA 1
ATOM 1735 C C . ARG A 1 227 ? 1.817 2.017 -13.624 1.00 91.00 227 ARG A C 1
ATOM 1737 O O . ARG A 1 227 ? 1.440 3.111 -13.210 1.00 91.00 227 ARG A O 1
ATOM 1744 N N . ARG A 1 228 ? 1.656 0.904 -12.904 1.00 91.94 228 ARG A N 1
ATOM 1745 C CA . ARG A 1 228 ? 0.939 0.862 -11.612 1.00 91.94 228 ARG A CA 1
ATOM 1746 C C . ARG A 1 228 ? 1.843 0.794 -10.394 1.00 91.94 228 ARG A C 1
ATOM 1748 O O . ARG A 1 228 ? 1.341 0.933 -9.280 1.00 91.94 228 ARG A O 1
ATOM 1755 N N . THR A 1 229 ? 3.133 0.559 -10.587 1.00 91.12 229 THR A N 1
ATOM 1756 C CA . THR A 1 229 ? 4.089 0.365 -9.498 1.00 91.12 229 THR A CA 1
ATOM 1757 C C . THR A 1 229 ? 5.393 1.075 -9.816 1.00 91.12 229 THR A C 1
ATOM 1759 O O . THR A 1 229 ? 5.777 1.175 -10.978 1.00 91.12 229 THR A O 1
ATOM 1762 N N . VAL A 1 230 ? 6.097 1.535 -8.790 1.00 81.81 230 VAL A N 1
ATOM 1763 C CA . VAL A 1 230 ? 7.385 2.219 -8.936 1.00 81.81 230 VAL A CA 1
ATOM 1764 C C . VAL A 1 230 ? 8.513 1.216 -8.686 1.00 81.81 230 VAL A C 1
ATOM 1766 O O . VAL A 1 230 ? 8.359 0.296 -7.880 1.00 81.81 230 VAL A O 1
ATOM 1769 N N . ILE A 1 231 ? 9.613 1.358 -9.424 1.00 70.31 231 ILE A N 1
ATOM 1770 C CA . ILE A 1 231 ? 10.889 0.708 -9.103 1.00 70.31 231 ILE A CA 1
ATOM 1771 C C . ILE A 1 231 ? 11.476 1.524 -7.956 1.00 70.31 231 ILE A C 1
ATOM 1773 O O . ILE A 1 231 ? 11.808 2.691 -8.142 1.00 70.31 231 ILE A O 1
ATOM 1777 N N . THR A 1 232 ? 11.532 0.950 -6.760 1.00 62.34 232 THR A N 1
ATOM 1778 C CA . THR A 1 232 ? 12.260 1.565 -5.646 1.00 62.34 232 THR A CA 1
ATOM 1779 C C . THR A 1 232 ? 13.756 1.367 -5.874 1.00 62.34 232 THR A C 1
ATOM 1781 O O . THR A 1 232 ? 14.141 0.428 -6.576 1.00 62.34 232 THR A O 1
ATOM 1784 N N . GLU A 1 233 ? 14.601 2.236 -5.314 1.00 51.66 233 GLU A N 1
ATOM 1785 C CA . GLU A 1 233 ? 16.057 2.240 -5.550 1.00 51.66 233 GLU A CA 1
ATOM 1786 C C . GLU A 1 233 ? 16.697 0.846 -5.428 1.00 51.66 233 GLU A C 1
ATOM 1788 O O . GLU A 1 233 ? 17.543 0.483 -6.223 1.00 51.66 233 GLU A O 1
ATOM 1793 N N . GLU A 1 234 ? 16.205 -0.016 -4.543 1.00 51.22 234 GLU A N 1
ATOM 1794 C CA . GLU A 1 234 ? 16.674 -1.404 -4.363 1.00 51.22 234 GLU A CA 1
ATOM 1795 C C . GLU A 1 234 ? 16.414 -2.369 -5.537 1.00 51.22 234 GLU A C 1
ATOM 1797 O O . GLU A 1 234 ? 16.932 -3.485 -5.550 1.00 51.22 234 GLU A O 1
ATOM 1802 N N . SER A 1 235 ? 15.568 -1.983 -6.492 1.00 47.34 235 SER A N 1
ATOM 1803 C CA . SER A 1 235 ? 15.380 -2.696 -7.764 1.00 47.34 235 SER A CA 1
ATOM 1804 C C . SER A 1 235 ? 16.168 -2.074 -8.912 1.00 47.34 235 SER A C 1
ATOM 1806 O O . SER A 1 235 ? 16.238 -2.668 -9.987 1.00 47.34 235 SER A O 1
ATOM 1808 N N . LEU A 1 236 ? 16.791 -0.918 -8.677 1.00 46.53 236 LEU A N 1
ATOM 1809 C CA . LEU A 1 236 ? 17.818 -0.409 -9.563 1.00 46.53 236 LEU A CA 1
ATOM 1810 C C . LEU A 1 236 ? 19.108 -1.194 -9.285 1.00 46.53 236 LEU A C 1
ATOM 1812 O O . LEU A 1 236 ? 19.434 -1.469 -8.127 1.00 46.53 236 LEU A O 1
ATOM 1816 N N . PRO A 1 237 ? 19.856 -1.580 -10.326 1.00 44.91 237 PRO A N 1
ATOM 1817 C CA . PRO A 1 237 ? 21.193 -2.119 -10.146 1.00 44.91 237 PRO A CA 1
ATOM 1818 C C . PRO A 1 237 ? 22.028 -1.241 -9.203 1.00 44.91 237 PRO A C 1
ATOM 1820 O O . PRO A 1 237 ? 21.915 -0.015 -9.238 1.00 44.91 237 PRO A O 1
ATOM 1823 N N . ALA A 1 238 ? 22.885 -1.852 -8.377 1.00 42.78 238 ALA A N 1
ATOM 1824 C CA . ALA A 1 238 ? 23.671 -1.144 -7.357 1.00 42.78 238 ALA A CA 1
ATOM 1825 C C . ALA A 1 238 ? 24.438 0.075 -7.910 1.00 42.78 238 ALA A C 1
ATOM 1827 O O . ALA A 1 238 ? 24.595 1.069 -7.205 1.00 42.78 238 ALA A O 1
ATOM 1828 N N . TYR A 1 239 ? 24.828 0.031 -9.188 1.00 48.59 239 TYR A N 1
ATOM 1829 C CA . TYR A 1 239 ? 25.512 1.113 -9.894 1.00 48.59 239 TYR A CA 1
ATOM 1830 C C . TYR A 1 239 ? 24.657 2.373 -10.143 1.00 48.59 239 TYR A C 1
ATOM 1832 O O . TYR A 1 239 ? 25.208 3.440 -10.385 1.00 48.59 239 TYR A O 1
ATOM 1840 N N . LEU A 1 240 ? 23.323 2.291 -10.082 1.00 44.28 240 LEU A N 1
ATOM 1841 C CA . LEU A 1 240 ? 22.427 3.456 -10.174 1.00 44.28 240 LEU A CA 1
ATOM 1842 C C . LEU A 1 240 ? 22.135 4.076 -8.799 1.00 44.28 240 LEU A C 1
ATOM 1844 O O . LEU A 1 240 ? 21.890 5.277 -8.706 1.00 44.28 240 LEU A O 1
ATOM 1848 N N . VAL A 1 241 ? 22.186 3.270 -7.734 1.00 46.62 241 VAL A N 1
ATOM 1849 C CA . VAL A 1 241 ? 21.901 3.685 -6.345 1.00 46.62 241 VAL A CA 1
ATOM 1850 C C . VAL A 1 241 ? 23.148 4.259 -5.673 1.00 46.62 241 VAL A C 1
ATOM 1852 O O . VAL A 1 241 ? 23.116 5.314 -5.034 1.00 46.62 241 VAL A O 1
ATOM 1855 N N . HIS A 1 242 ? 24.289 3.608 -5.896 1.00 55.94 242 HIS A N 1
ATOM 1856 C CA . HIS A 1 242 ? 25.613 4.058 -5.482 1.00 55.94 242 HIS A CA 1
ATOM 1857 C C . HIS A 1 242 ? 26.521 4.174 -6.710 1.00 55.94 242 HIS A C 1
ATOM 1859 O O . HIS A 1 242 ? 27.411 3.350 -6.888 1.00 55.94 242 HIS A O 1
ATOM 1865 N N . PRO A 1 243 ? 26.289 5.175 -7.574 1.00 62.22 243 PRO A N 1
ATOM 1866 C CA . PRO A 1 243 ? 27.143 5.372 -8.727 1.00 62.22 243 PRO A CA 1
ATOM 1867 C C . PRO A 1 243 ? 28.567 5.678 -8.274 1.00 62.22 243 PRO A C 1
ATOM 1869 O O . PRO A 1 243 ? 28.762 6.476 -7.344 1.00 62.22 243 PRO A O 1
ATOM 1872 N N . ASP A 1 244 ? 29.527 5.021 -8.921 1.00 74.69 244 ASP A N 1
ATOM 1873 C CA . ASP A 1 244 ? 30.943 5.124 -8.600 1.00 74.69 244 ASP A CA 1
ATOM 1874 C C . ASP A 1 244 ? 31.395 6.587 -8.681 1.00 74.69 244 ASP A C 1
ATOM 1876 O O . ASP A 1 244 ? 31.016 7.341 -9.587 1.00 74.69 244 ASP A O 1
ATOM 1880 N N . ILE A 1 245 ? 32.187 7.006 -7.691 1.00 86.12 245 ILE A N 1
ATOM 1881 C CA . ILE A 1 245 ? 32.882 8.290 -7.736 1.00 86.12 245 ILE A CA 1
ATOM 1882 C C . ILE A 1 245 ? 34.254 8.026 -8.340 1.00 86.12 245 ILE A C 1
ATOM 1884 O O . ILE A 1 245 ? 35.102 7.386 -7.721 1.00 86.12 245 ILE A O 1
ATOM 1888 N N . GLU A 1 246 ? 34.457 8.540 -9.542 1.00 91.31 246 GLU A N 1
ATOM 1889 C CA . GLU A 1 246 ? 35.721 8.488 -10.259 1.00 91.31 246 GLU A CA 1
ATOM 1890 C C . GLU A 1 246 ? 36.496 9.794 -10.006 1.00 91.31 246 GLU A C 1
ATOM 1892 O O . GLU A 1 246 ? 35.927 10.894 -9.995 1.00 91.31 246 GLU A O 1
ATOM 1897 N N . GLU A 1 247 ? 37.803 9.673 -9.767 1.00 93.62 247 GLU A N 1
ATOM 1898 C CA . GLU A 1 247 ? 38.717 10.810 -9.641 1.00 93.62 247 GLU A CA 1
ATOM 1899 C C . GLU A 1 247 ? 39.523 10.953 -10.932 1.00 93.62 247 GLU A C 1
ATOM 1901 O O . GLU A 1 247 ? 40.068 9.976 -11.439 1.00 93.62 247 GLU A O 1
ATOM 1906 N N . TYR A 1 248 ? 39.591 12.178 -11.444 1.00 94.19 248 TYR A N 1
ATOM 1907 C CA . TYR A 1 248 ? 40.274 12.518 -12.688 1.00 94.19 248 TYR A CA 1
ATOM 1908 C C . TYR A 1 248 ? 41.321 13.601 -12.423 1.00 94.19 248 TYR A C 1
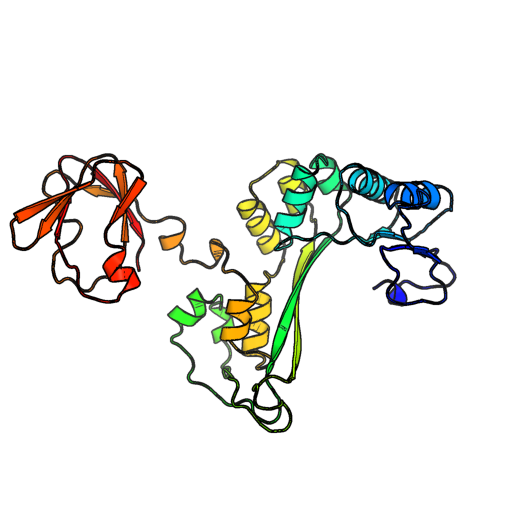ATOM 1910 O O . TYR A 1 248 ? 41.034 14.578 -11.719 1.00 94.19 248 TYR A O 1
ATOM 1918 N N . ASP A 1 249 ? 42.516 13.446 -12.991 1.00 95.25 249 ASP A N 1
ATOM 1919 C CA . ASP A 1 249 ? 43.560 14.469 -12.990 1.00 95.25 249 ASP A CA 1
ATOM 1920 C C . ASP A 1 249 ? 43.358 15.458 -14.157 1.00 95.25 249 ASP A C 1
ATOM 1922 O O . ASP A 1 249 ? 42.501 15.289 -15.029 1.00 95.25 249 ASP A O 1
ATOM 1926 N N . ASP A 1 250 ? 44.115 16.557 -14.147 1.00 94.81 250 ASP A N 1
ATOM 1927 C CA . ASP A 1 250 ? 43.987 17.612 -15.158 1.00 94.81 250 ASP A CA 1
ATOM 1928 C C . ASP A 1 250 ? 44.237 17.079 -16.577 1.00 94.81 250 ASP A C 1
ATOM 1930 O O . ASP A 1 250 ? 45.264 16.460 -16.853 1.00 94.81 250 ASP A O 1
ATOM 1934 N N . GLY A 1 251 ? 43.305 17.356 -17.491 1.00 90.81 251 GLY A N 1
ATOM 1935 C CA . GLY A 1 251 ? 43.384 16.931 -18.888 1.00 90.81 251 GLY A CA 1
ATOM 1936 C C . GLY A 1 251 ? 42.880 15.514 -19.173 1.00 90.81 251 GLY A C 1
ATOM 1937 O O . GLY A 1 251 ? 42.775 15.156 -20.351 1.00 90.81 251 GLY A O 1
ATOM 1938 N N . ASP A 1 252 ? 42.513 14.728 -18.156 1.00 95.56 252 ASP A N 1
ATOM 1939 C CA . ASP A 1 252 ? 41.959 13.392 -18.376 1.00 95.56 252 ASP A CA 1
ATOM 1940 C C . ASP A 1 252 ? 40.631 13.451 -19.140 1.00 95.56 252 ASP A C 1
ATOM 1942 O O . ASP A 1 252 ? 39.785 14.321 -18.913 1.00 95.56 252 ASP A O 1
ATOM 1946 N N . PHE A 1 253 ? 40.434 12.498 -20.052 1.00 93.69 253 PHE A N 1
ATOM 1947 C CA . PHE A 1 253 ? 39.187 12.360 -20.802 1.00 93.69 253 PHE A CA 1
ATOM 1948 C C . PHE A 1 253 ? 38.162 11.565 -20.000 1.00 93.69 253 PHE A C 1
ATOM 1950 O O . PHE A 1 253 ? 38.408 10.410 -19.665 1.00 93.69 253 PHE A O 1
ATOM 1957 N N . ILE A 1 254 ? 36.987 12.161 -19.803 1.00 93.88 254 ILE A N 1
ATOM 1958 C CA . ILE A 1 254 ? 35.824 11.513 -19.184 1.00 93.88 254 ILE A CA 1
ATOM 1959 C C . ILE A 1 254 ? 34.879 10.995 -20.275 1.00 93.88 254 ILE A C 1
ATOM 1961 O O . ILE A 1 254 ? 34.426 9.859 -20.236 1.00 93.88 254 ILE A O 1
ATOM 1965 N N . ILE A 1 255 ? 34.626 11.811 -21.307 1.00 93.44 255 ILE A N 1
ATOM 1966 C CA . ILE A 1 255 ? 33.820 11.442 -22.482 1.00 93.44 255 ILE A CA 1
ATOM 1967 C C . ILE A 1 255 ? 34.617 11.760 -23.743 1.00 93.44 255 ILE A C 1
ATOM 1969 O O . ILE A 1 255 ? 35.261 12.809 -23.831 1.00 93.44 255 ILE A O 1
ATOM 1973 N N . ARG A 1 256 ? 34.543 10.888 -24.752 1.00 93.69 256 ARG A N 1
ATOM 1974 C CA . ARG A 1 256 ? 35.093 11.147 -26.089 1.00 93.69 256 ARG A CA 1
ATOM 1975 C C . ARG A 1 256 ? 33.967 11.361 -27.097 1.00 93.69 256 ARG A C 1
ATOM 1977 O O . ARG A 1 256 ? 33.015 10.587 -27.143 1.00 93.69 256 ARG A O 1
ATOM 1984 N N . GLN A 1 257 ? 34.100 12.403 -27.916 1.00 92.69 257 GLN A N 1
ATOM 1985 C CA . GLN A 1 257 ? 33.191 12.680 -29.031 1.00 92.69 257 GLN A CA 1
ATOM 1986 C C . GLN A 1 257 ? 33.087 11.452 -29.951 1.00 92.69 257 GLN A C 1
ATOM 1988 O O . GLN A 1 257 ? 34.089 10.783 -30.206 1.00 92.69 257 GLN A O 1
ATOM 1993 N N . ASN A 1 258 ? 31.884 11.188 -30.463 1.00 90.00 258 ASN A N 1
ATOM 1994 C CA . ASN A 1 258 ? 31.515 10.038 -31.295 1.00 90.00 258 ASN A CA 1
ATOM 1995 C C . ASN A 1 258 ? 31.564 8.667 -30.599 1.00 90.00 258 ASN A C 1
ATOM 1997 O O . ASN A 1 258 ? 31.411 7.653 -31.276 1.00 90.00 258 ASN A O 1
ATOM 2001 N N . ASN A 1 259 ? 31.769 8.607 -29.278 1.00 88.50 259 ASN A N 1
ATOM 2002 C CA . ASN A 1 259 ? 31.528 7.367 -28.547 1.00 88.50 259 ASN A CA 1
ATOM 2003 C C . ASN A 1 259 ? 30.017 7.072 -28.487 1.00 88.50 259 ASN A C 1
ATOM 2005 O O . ASN A 1 259 ? 29.207 7.995 -28.553 1.00 88.50 259 ASN A O 1
ATOM 2009 N N . ASN A 1 260 ? 29.651 5.799 -28.360 1.00 86.00 260 ASN A N 1
ATOM 2010 C CA . ASN A 1 260 ? 28.257 5.340 -28.311 1.00 86.00 260 ASN A CA 1
ATOM 2011 C C . ASN A 1 260 ? 27.840 4.888 -26.905 1.00 86.00 260 ASN A C 1
ATOM 2013 O O . ASN A 1 260 ? 26.821 4.222 -26.746 1.00 86.00 260 ASN A O 1
ATOM 2017 N N . ASP A 1 261 ? 28.658 5.177 -25.894 1.00 85.00 261 ASP A N 1
ATOM 2018 C CA . ASP A 1 261 ? 28.308 4.891 -24.512 1.00 85.00 261 ASP A CA 1
ATOM 2019 C C . ASP A 1 261 ? 27.206 5.847 -24.036 1.00 85.00 261 ASP A C 1
ATOM 2021 O O . ASP A 1 26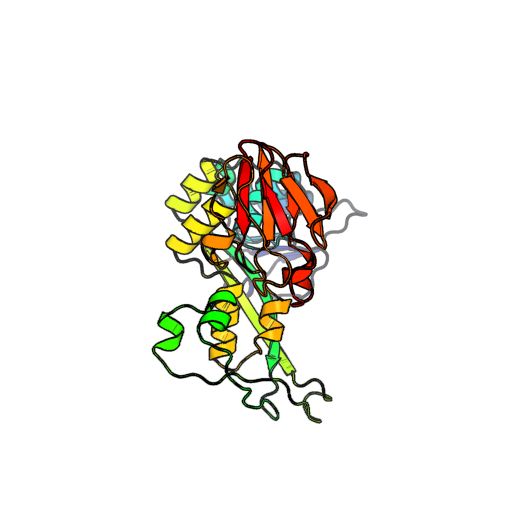1 ? 27.203 7.030 -24.379 1.00 85.00 261 ASP A O 1
ATOM 2025 N N . ILE A 1 262 ? 26.278 5.321 -23.242 1.00 85.00 262 ILE A N 1
ATOM 2026 C CA . ILE A 1 262 ? 25.067 6.026 -22.799 1.00 85.00 262 ILE A CA 1
ATOM 2027 C C . ILE A 1 262 ? 25.124 6.441 -21.329 1.00 85.00 262 ILE A C 1
ATOM 2029 O O . ILE A 1 262 ? 24.126 6.877 -20.766 1.00 85.00 262 ILE A O 1
ATOM 2033 N N . ASP A 1 263 ? 26.299 6.352 -20.711 1.00 88.38 263 ASP A N 1
ATOM 2034 C CA . ASP A 1 263 ? 26.484 6.765 -19.326 1.00 88.38 263 ASP A CA 1
ATOM 2035 C C . ASP A 1 263 ? 26.175 8.262 -19.174 1.00 88.38 263 ASP A C 1
ATOM 2037 O O . ASP A 1 263 ? 26.297 9.063 -20.107 1.00 88.38 263 ASP A O 1
ATOM 2041 N N . PHE A 1 264 ? 25.802 8.699 -17.987 1.00 90.44 264 PHE A N 1
ATOM 2042 C CA . PHE A 1 264 ? 25.748 10.125 -17.695 1.00 90.44 264 PHE A CA 1
ATOM 2043 C C . PHE A 1 264 ? 26.438 10.400 -16.375 1.00 90.44 264 PHE A C 1
ATOM 2045 O O . PHE A 1 264 ? 26.655 9.515 -15.554 1.00 90.44 264 PHE A O 1
ATOM 2052 N N . PHE A 1 265 ? 26.861 11.636 -16.192 1.00 93.00 265 PHE A N 1
ATOM 2053 C CA . PHE A 1 265 ? 27.799 11.985 -15.143 1.00 93.00 265 PHE A CA 1
ATOM 2054 C C . PHE A 1 265 ? 27.297 13.204 -14.392 1.00 93.00 265 PHE A C 1
ATOM 2056 O O . PHE A 1 265 ? 26.546 14.017 -14.929 1.00 93.00 265 PHE A O 1
ATOM 2063 N N . LYS A 1 266 ? 27.730 13.335 -13.142 1.00 93.25 266 LYS A N 1
ATOM 2064 C CA . LYS A 1 266 ? 27.471 14.502 -12.303 1.00 93.25 266 LYS A CA 1
ATOM 2065 C C . LYS A 1 266 ? 28.774 15.010 -11.718 1.00 93.25 266 LYS A C 1
ATOM 2067 O O . LYS A 1 266 ? 29.518 14.243 -11.101 1.00 93.25 266 LYS A O 1
ATOM 2072 N N . LEU A 1 267 ? 29.031 16.304 -11.863 1.00 93.94 267 LEU A N 1
ATOM 2073 C CA . LEU A 1 267 ? 30.182 16.942 -11.239 1.00 93.94 267 LEU A CA 1
ATOM 2074 C C . LEU A 1 267 ? 29.973 16.998 -9.719 1.00 93.94 267 LEU A C 1
ATOM 2076 O O . LEU A 1 267 ? 29.009 17.595 -9.245 1.00 93.94 267 LEU A O 1
ATOM 2080 N N . VAL A 1 268 ? 30.858 16.367 -8.944 1.00 92.56 268 VAL A N 1
ATOM 2081 C CA . VAL A 1 268 ? 30.825 16.429 -7.471 1.00 92.56 268 VAL A CA 1
ATOM 2082 C C . VAL A 1 268 ? 31.667 17.603 -6.991 1.00 92.56 268 VAL A C 1
ATOM 2084 O O . VAL A 1 268 ? 31.202 18.420 -6.205 1.00 92.56 268 VAL A O 1
ATOM 2087 N N . THR A 1 269 ? 32.899 17.706 -7.487 1.00 93.81 269 THR A N 1
ATOM 2088 C CA . THR A 1 269 ? 33.825 18.815 -7.217 1.00 93.81 269 THR A CA 1
ATOM 2089 C C . THR A 1 269 ? 34.802 18.956 -8.378 1.00 93.81 269 THR A C 1
ATOM 2091 O O . THR A 1 269 ? 35.172 17.942 -8.968 1.00 93.81 269 THR A O 1
ATOM 2094 N N . GLY A 1 270 ? 35.292 20.165 -8.644 1.00 93.81 270 GLY A N 1
ATOM 2095 C CA . GLY A 1 270 ? 36.260 20.436 -9.712 1.00 93.81 270 GLY A CA 1
ATOM 2096 C C . GLY A 1 270 ? 35.617 21.175 -10.880 1.00 93.81 270 GLY A C 1
ATOM 2097 O O . GLY A 1 270 ? 34.652 21.909 -10.684 1.00 93.81 270 GLY A O 1
ATOM 2098 N N . ALA A 1 271 ? 36.161 20.996 -12.078 1.00 95.31 271 ALA A N 1
ATOM 2099 C CA . ALA A 1 271 ? 35.640 21.602 -13.296 1.00 95.31 271 ALA A CA 1
ATOM 2100 C C . ALA A 1 271 ? 35.927 20.700 -14.496 1.00 95.31 271 ALA A C 1
ATOM 2102 O O . ALA A 1 271 ? 36.955 20.028 -14.546 1.00 95.31 271 ALA A O 1
ATOM 2103 N N . VAL A 1 272 ? 35.053 20.717 -15.499 1.00 96.62 272 VAL A N 1
ATOM 2104 C CA . VAL A 1 272 ? 35.266 19.989 -16.756 1.00 96.62 272 VAL A CA 1
ATOM 2105 C C . VAL A 1 272 ? 35.079 20.911 -17.955 1.00 96.62 272 VAL A C 1
ATOM 2107 O O . VAL A 1 272 ? 34.266 21.832 -17.938 1.00 96.62 272 VAL A O 1
ATOM 2110 N N . SER A 1 273 ? 35.856 20.690 -19.013 1.00 96.31 273 SER A N 1
ATOM 2111 C CA . SER A 1 273 ? 35.754 21.434 -20.270 1.00 96.31 273 SER A CA 1
ATOM 2112 C C . SER A 1 273 ? 35.027 20.610 -21.324 1.00 96.31 273 SER A C 1
ATOM 2114 O O . SER A 1 273 ? 35.342 19.440 -21.531 1.00 96.31 273 SER A O 1
ATOM 2116 N N . VAL A 1 274 ? 34.094 21.248 -22.030 1.00 95.62 274 VAL A N 1
ATOM 2117 C CA . VAL A 1 274 ? 33.371 20.654 -23.157 1.00 95.62 274 VAL A CA 1
ATOM 2118 C C . VAL A 1 274 ? 34.087 21.020 -24.448 1.00 95.62 274 VAL A C 1
ATOM 2120 O O . VAL A 1 274 ? 34.236 22.203 -24.765 1.00 95.62 274 VAL A O 1
ATOM 2123 N N . ILE A 1 275 ? 34.535 20.014 -25.193 1.00 94.75 275 ILE A N 1
ATOM 2124 C CA . ILE A 1 275 ? 35.340 20.172 -26.405 1.00 94.75 275 ILE A CA 1
ATOM 2125 C C . ILE A 1 275 ? 34.609 19.529 -27.579 1.00 94.75 275 ILE A C 1
ATOM 2127 O O . ILE A 1 275 ? 34.405 18.317 -27.604 1.00 94.75 275 ILE A O 1
ATOM 2131 N N . LYS A 1 276 ? 34.261 20.326 -28.586 1.00 93.56 276 LYS A N 1
ATOM 2132 C CA . LYS A 1 276 ? 33.653 19.850 -29.829 1.00 93.56 276 LYS A CA 1
ATOM 2133 C C . LYS A 1 276 ? 34.569 20.181 -30.997 1.00 93.56 276 LYS A C 1
ATOM 2135 O O . LYS A 1 276 ? 35.018 21.319 -31.120 1.00 93.56 276 LYS A O 1
ATOM 2140 N N . ASP A 1 277 ? 34.883 19.180 -31.815 1.00 91.62 277 ASP A N 1
ATOM 2141 C CA . ASP A 1 277 ? 35.751 19.325 -32.991 1.00 91.62 277 ASP A CA 1
ATOM 2142 C C . ASP A 1 277 ? 37.113 19.969 -32.645 1.00 91.62 277 ASP A C 1
ATOM 2144 O O . ASP A 1 277 ? 37.636 20.831 -33.353 1.00 91.62 277 ASP A O 1
ATOM 2148 N N . GLY A 1 278 ? 37.666 19.588 -31.487 1.00 86.94 278 GLY A N 1
ATOM 2149 C CA . GLY A 1 278 ? 38.944 20.091 -30.970 1.00 86.94 278 GLY A CA 1
ATOM 2150 C C . GLY A 1 278 ? 38.906 21.506 -30.379 1.00 86.94 278 GLY A C 1
ATOM 2151 O O . GLY A 1 278 ? 39.935 21.993 -29.916 1.00 86.94 278 GLY A O 1
ATOM 2152 N N . LYS A 1 279 ? 37.746 22.176 -30.354 1.00 90.19 279 LYS A N 1
ATOM 2153 C CA . LYS A 1 279 ? 37.580 23.509 -29.759 1.00 90.19 279 LYS A CA 1
ATOM 2154 C C . LYS A 1 279 ? 36.781 23.434 -28.469 1.00 90.19 279 LYS A C 1
ATOM 2156 O O . LYS A 1 279 ? 35.735 22.792 -28.410 1.00 90.19 279 LYS A O 1
ATOM 2161 N N . LYS A 1 280 ? 37.250 24.137 -27.439 1.00 92.44 280 LYS A N 1
ATOM 2162 C CA . LYS A 1 280 ? 36.486 24.319 -26.205 1.00 92.44 280 LYS A CA 1
ATOM 2163 C C . LYS A 1 280 ? 35.257 25.185 -26.485 1.00 92.44 280 LYS A C 1
ATOM 2165 O O . LYS A 1 280 ? 35.402 26.297 -26.987 1.00 92.44 280 LYS A O 1
ATOM 2170 N N . ILE A 1 281 ? 34.076 24.672 -26.154 1.00 94.81 281 ILE A N 1
ATOM 2171 C CA . ILE A 1 281 ? 32.788 25.344 -26.378 1.00 94.81 281 ILE A CA 1
ATOM 2172 C C . ILE A 1 281 ? 32.077 25.729 -25.079 1.00 94.81 281 ILE A C 1
ATOM 2174 O O . ILE A 1 281 ? 31.285 26.664 -25.087 1.00 94.81 281 ILE A O 1
ATOM 2178 N N . ALA A 1 282 ? 32.370 25.042 -23.973 1.00 93.50 282 ALA A N 1
ATOM 2179 C CA . ALA A 1 282 ? 31.808 25.343 -22.661 1.00 93.50 282 ALA A CA 1
ATOM 2180 C C . ALA A 1 282 ? 32.719 24.829 -21.534 1.00 93.50 282 ALA A C 1
ATOM 2182 O O . ALA A 1 282 ? 33.694 24.106 -21.768 1.00 93.50 282 ALA A O 1
ATOM 2183 N N . GLU A 1 283 ? 32.399 25.218 -20.307 1.00 94.31 283 GLU A N 1
ATOM 2184 C CA . GLU A 1 283 ? 32.982 24.699 -19.074 1.00 94.31 283 GLU A CA 1
ATOM 2185 C C . GLU A 1 283 ? 31.846 24.464 -18.080 1.00 94.31 283 GLU A C 1
ATOM 2187 O O . GLU A 1 283 ? 30.921 25.269 -18.019 1.00 94.31 283 GLU A O 1
ATOM 2192 N N . ILE A 1 284 ? 31.923 23.366 -17.339 1.00 93.88 284 ILE A N 1
ATOM 2193 C CA . ILE A 1 284 ? 30.994 23.011 -16.268 1.00 93.88 284 ILE A CA 1
ATOM 2194 C C . ILE A 1 284 ? 31.796 23.099 -14.978 1.00 93.88 284 ILE A C 1
ATOM 2196 O O . ILE A 1 284 ? 32.810 22.412 -14.821 1.00 93.88 284 ILE A O 1
ATOM 2200 N N . THR A 1 285 ? 31.376 23.992 -14.090 1.00 94.06 285 THR A N 1
ATOM 2201 C CA . THR A 1 285 ? 32.099 24.317 -12.853 1.00 94.06 285 THR A CA 1
ATOM 2202 C C . THR A 1 285 ? 31.232 24.196 -11.614 1.00 94.06 285 THR A C 1
ATOM 2204 O O . THR A 1 285 ? 31.767 24.236 -10.509 1.00 94.06 285 THR A O 1
ATOM 2207 N N . GLU A 1 286 ? 29.910 24.095 -11.766 1.00 92.12 286 GLU A N 1
ATOM 2208 C CA . GLU A 1 286 ? 29.001 24.071 -10.628 1.00 92.12 286 GLU A CA 1
ATOM 2209 C C . GLU A 1 286 ? 28.827 22.633 -10.111 1.00 92.12 286 GLU A C 1
ATOM 2211 O O . GLU A 1 286 ? 28.365 21.749 -10.842 1.00 92.12 286 GLU A O 1
ATOM 2216 N N . PRO A 1 287 ? 29.187 22.357 -8.840 1.00 90.06 287 PRO A N 1
ATOM 2217 C CA . PRO A 1 287 ? 28.880 21.085 -8.207 1.00 90.06 287 PRO A CA 1
ATOM 2218 C C . PRO A 1 287 ? 27.389 20.773 -8.303 1.00 90.06 287 PRO A C 1
ATOM 2220 O O . PRO A 1 287 ? 26.542 21.551 -7.869 1.00 90.06 287 PRO A O 1
ATOM 2223 N N . GLY A 1 288 ? 27.070 19.600 -8.831 1.00 87.19 288 GLY A N 1
ATOM 2224 C CA . GLY A 1 288 ? 25.701 19.155 -9.025 1.00 87.19 288 GLY A CA 1
ATOM 2225 C C . GLY A 1 288 ? 25.224 19.155 -10.472 1.00 87.19 288 GLY A C 1
ATOM 2226 O O . GLY A 1 288 ? 24.233 18.474 -10.740 1.00 87.19 288 GLY A O 1
ATOM 2227 N N . GLU A 1 289 ? 25.923 19.837 -11.384 1.00 92.12 289 GLU A N 1
ATOM 2228 C CA . GLU A 1 289 ? 25.598 19.817 -12.810 1.00 92.12 289 GLU A CA 1
ATOM 2229 C C . GLU A 1 289 ? 25.816 18.431 -13.427 1.00 92.12 289 GLU A C 1
ATOM 2231 O O . GLU A 1 289 ? 26.780 17.722 -13.113 1.00 92.12 289 GLU A O 1
ATOM 2236 N N . TYR A 1 290 ? 24.891 18.058 -14.314 1.00 91.69 290 TYR A N 1
ATOM 2237 C CA . TYR A 1 290 ? 24.935 16.814 -15.073 1.00 91.69 290 TYR A CA 1
ATOM 2238 C C . TYR A 1 290 ? 25.512 17.049 -16.468 1.00 91.69 290 TYR A C 1
ATOM 2240 O O . TYR A 1 290 ? 25.362 18.132 -17.033 1.00 91.69 290 TYR A O 1
ATOM 2248 N N . PHE A 1 291 ? 26.159 16.025 -17.020 1.00 93.25 291 PHE A N 1
ATOM 2249 C CA . PHE A 1 291 ? 26.615 16.015 -18.406 1.00 93.25 291 PHE A CA 1
ATOM 2250 C C . PHE A 1 291 ? 26.595 14.605 -19.003 1.00 93.25 291 PHE A C 1
ATOM 2252 O O . PHE A 1 291 ? 26.731 13.600 -18.303 1.00 93.25 291 PHE A O 1
ATOM 2259 N N . GLY A 1 292 ? 26.446 14.533 -20.327 1.00 88.81 292 GLY A N 1
ATOM 2260 C CA . GLY A 1 292 ? 26.342 13.274 -21.072 1.00 88.81 292 GLY A CA 1
ATOM 2261 C C . GLY A 1 292 ? 24.914 12.713 -21.164 1.00 88.81 292 GLY A C 1
ATOM 2262 O O . GLY A 1 292 ? 24.664 11.788 -21.934 1.00 88.81 292 GLY A O 1
ATOM 2263 N N . GLU A 1 293 ? 23.951 13.321 -20.478 1.00 86.94 293 GLU A N 1
ATOM 2264 C CA . GLU A 1 293 ? 22.539 12.937 -20.448 1.00 86.94 293 GLU A CA 1
ATOM 2265 C C . GLU A 1 293 ? 21.895 12.879 -21.837 1.00 86.94 293 GLU A C 1
ATOM 2267 O O . GLU A 1 293 ? 21.029 12.046 -22.087 1.00 86.94 293 GLU A O 1
ATOM 2272 N N . MET A 1 294 ? 22.345 13.712 -22.779 1.00 82.62 294 MET A N 1
ATOM 2273 C CA . MET A 1 294 ? 21.773 13.735 -24.125 1.00 82.62 294 MET A CA 1
ATOM 2274 C C . MET A 1 294 ? 21.938 12.417 -24.882 1.00 82.62 294 MET A C 1
ATOM 2276 O O . MET A 1 294 ? 21.010 12.007 -25.575 1.00 82.62 294 MET A O 1
ATOM 2280 N N . SER A 1 295 ? 23.078 11.737 -24.735 1.00 83.69 295 SER A N 1
ATOM 2281 C CA . SER A 1 295 ? 23.296 10.425 -25.365 1.00 83.69 295 SER A CA 1
ATOM 2282 C C . SER A 1 295 ? 22.477 9.336 -24.665 1.00 83.69 295 SER A C 1
ATOM 2284 O O . SER A 1 295 ? 21.850 8.531 -25.343 1.00 83.69 295 SER A O 1
ATOM 2286 N N . ALA A 1 296 ? 22.354 9.399 -23.333 1.00 76.81 296 ALA A N 1
ATOM 2287 C CA . ALA A 1 296 ? 21.483 8.509 -22.558 1.00 76.81 296 ALA A CA 1
ATOM 2288 C C . ALA A 1 296 ? 20.001 8.622 -22.967 1.00 76.81 296 ALA A C 1
ATOM 2290 O O . ALA A 1 296 ? 19.284 7.629 -23.026 1.00 76.81 296 ALA A O 1
ATOM 2291 N N . ILE A 1 297 ? 19.537 9.841 -23.266 1.00 81.25 297 ILE A N 1
ATOM 2292 C CA . ILE A 1 297 ? 18.137 10.115 -23.620 1.00 81.25 297 ILE A CA 1
ATOM 2293 C C . ILE A 1 297 ? 17.842 9.789 -25.089 1.00 81.25 297 ILE A C 1
ATOM 2295 O O . ILE A 1 297 ? 16.768 9.277 -25.401 1.00 81.25 297 ILE A O 1
ATOM 2299 N N . SER A 1 298 ? 18.750 10.146 -26.000 1.00 81.94 298 SER A N 1
ATOM 2300 C CA . SER A 1 298 ? 18.505 10.048 -27.448 1.00 81.94 298 SER A CA 1
ATOM 2301 C C . SER A 1 298 ? 19.028 8.764 -28.087 1.00 81.94 298 SER A C 1
ATOM 2303 O O . SER A 1 298 ? 18.570 8.412 -29.170 1.00 81.94 298 SER A O 1
ATOM 2305 N N . GLY A 1 299 ? 19.977 8.071 -27.449 1.00 79.50 299 GLY A N 1
ATOM 2306 C CA . GLY A 1 299 ? 20.710 6.951 -28.045 1.00 79.50 299 GLY A CA 1
ATOM 2307 C C . GLY A 1 299 ? 21.702 7.366 -29.141 1.00 79.50 299 GLY A C 1
ATOM 2308 O O . GLY A 1 299 ? 22.330 6.504 -29.752 1.00 79.50 299 GLY A O 1
ATOM 2309 N N . GLU A 1 300 ? 21.850 8.668 -29.408 1.00 89.00 300 GLU A N 1
ATOM 2310 C CA . GLU A 1 300 ? 22.774 9.195 -30.413 1.00 89.00 300 GLU A CA 1
ATOM 2311 C C . GLU A 1 300 ? 24.221 9.244 -29.882 1.00 89.00 300 GLU A C 1
ATOM 2313 O O . GLU A 1 300 ? 24.431 9.407 -28.671 1.00 89.00 300 GLU A O 1
ATOM 2318 N N . PRO A 1 301 ? 25.241 9.169 -30.761 1.00 89.88 301 PRO A N 1
ATOM 2319 C CA . PRO A 1 301 ? 26.642 9.273 -30.360 1.00 89.88 301 PRO A CA 1
ATOM 2320 C C . PRO A 1 301 ? 26.968 10.586 -29.634 1.00 89.88 301 PRO A C 1
ATOM 2322 O O . PRO A 1 301 ? 26.382 11.641 -29.895 1.00 89.88 301 PRO A O 1
ATOM 2325 N N . ARG A 1 302 ? 27.979 10.555 -28.757 1.00 91.38 302 ARG A N 1
ATOM 2326 C CA . ARG A 1 302 ? 28.445 11.720 -27.987 1.00 91.38 302 ARG A CA 1
ATOM 2327 C C . ARG A 1 302 ? 28.779 12.902 -28.902 1.00 91.38 302 ARG A C 1
ATOM 2329 O O . ARG A 1 302 ? 29.723 12.851 -29.690 1.00 91.38 302 ARG A O 1
ATOM 2336 N N . SER A 1 303 ? 28.075 14.018 -28.730 1.00 91.31 303 SER A N 1
ATOM 2337 C CA . SER A 1 303 ? 28.247 15.219 -29.559 1.00 91.31 303 SER A CA 1
ATOM 2338 C C . SER A 1 303 ? 29.525 16.020 -29.277 1.00 91.31 303 SER A C 1
ATOM 2340 O O . SER A 1 303 ? 29.884 16.891 -30.071 1.00 91.31 303 SER A O 1
ATOM 2342 N N . ALA A 1 304 ? 30.181 15.779 -28.138 1.00 93.12 304 ALA A N 1
ATOM 2343 C CA . ALA A 1 304 ? 31.389 16.468 -27.691 1.00 93.12 304 ALA A CA 1
ATOM 2344 C C . ALA A 1 304 ? 32.221 15.565 -26.763 1.00 93.12 304 ALA A C 1
ATOM 2346 O O . ALA A 1 304 ? 31.704 14.610 -26.185 1.00 93.12 304 ALA A O 1
ATOM 2347 N N . SER A 1 305 ? 33.506 15.885 -26.617 1.00 95.31 305 SER A N 1
ATOM 2348 C CA . SER A 1 305 ? 34.376 15.316 -25.586 1.00 95.31 305 SER A CA 1
ATOM 2349 C C . SER A 1 305 ? 34.285 16.139 -24.302 1.00 95.31 305 SER A C 1
ATOM 2351 O O . SER A 1 305 ? 34.080 17.352 -24.356 1.00 95.31 305 SER A O 1
ATOM 2353 N N . ILE A 1 306 ? 34.498 15.491 -23.161 1.00 95.94 306 ILE A N 1
ATOM 2354 C CA . ILE A 1 306 ? 34.581 16.131 -21.847 1.00 95.94 306 ILE A CA 1
ATOM 2355 C C . ILE A 1 306 ? 35.936 15.782 -21.238 1.00 95.94 306 ILE A C 1
ATOM 2357 O O . ILE A 1 306 ? 36.273 14.601 -21.138 1.00 95.94 306 ILE A O 1
ATOM 2361 N N . THR A 1 307 ? 36.699 16.798 -20.835 1.00 96.12 307 THR A N 1
ATOM 2362 C CA . THR A 1 307 ? 37.992 16.625 -20.157 1.00 96.12 307 THR A CA 1
ATOM 2363 C C . THR A 1 307 ? 37.993 17.304 -18.796 1.00 96.12 307 THR A C 1
ATOM 2365 O O . THR A 1 307 ? 37.430 18.393 -18.655 1.00 96.12 307 THR A O 1
ATOM 2368 N N . SER A 1 308 ? 38.652 16.709 -17.806 1.00 95.88 308 SER A N 1
ATOM 2369 C CA . SER A 1 308 ? 38.824 17.342 -16.497 1.00 95.88 308 SER A CA 1
ATOM 2370 C C . SER A 1 308 ? 39.719 18.581 -16.599 1.00 95.88 308 SER A C 1
ATOM 2372 O O . SER A 1 308 ? 40.662 18.617 -17.390 1.00 95.88 308 SER A O 1
ATOM 2374 N N . LYS A 1 309 ? 39.403 19.614 -15.815 1.00 93.31 309 LYS A N 1
ATOM 2375 C CA . LYS A 1 309 ? 40.184 20.843 -15.653 1.00 93.31 309 LYS A CA 1
ATOM 2376 C C . LYS A 1 309 ? 40.599 20.950 -14.186 1.00 93.31 309 LYS A C 1
ATOM 2378 O O . LYS A 1 309 ? 39.810 21.337 -13.327 1.00 93.31 309 LYS A O 1
ATOM 2383 N N . GLY A 1 310 ? 41.850 20.614 -13.907 1.00 92.06 310 GLY A N 1
ATOM 2384 C CA . GLY A 1 310 ? 42.330 20.315 -12.565 1.00 92.06 310 GLY A CA 1
ATOM 2385 C C . GLY A 1 310 ? 41.838 18.953 -12.073 1.00 92.06 310 GLY A C 1
ATOM 2386 O O . GLY A 1 310 ? 41.293 18.151 -12.832 1.00 92.06 310 GLY A O 1
ATOM 2387 N N . ARG A 1 311 ? 42.022 18.696 -10.776 1.00 93.44 311 ARG A N 1
ATOM 2388 C CA . ARG A 1 311 ? 41.471 17.496 -10.143 1.00 93.44 311 ARG A CA 1
ATOM 2389 C C . ARG A 1 311 ? 39.966 17.615 -9.979 1.00 93.44 311 ARG A C 1
ATOM 2391 O O . ARG A 1 311 ? 39.496 18.557 -9.338 1.00 93.44 311 ARG A O 1
ATOM 2398 N N . SER A 1 312 ? 39.243 16.628 -10.491 1.00 94.88 312 SER A N 1
ATOM 2399 C CA . SER A 1 312 ? 37.786 16.570 -10.395 1.00 94.88 312 SER A CA 1
ATOM 2400 C C . SER A 1 312 ? 37.325 15.242 -9.815 1.00 94.88 312 SER A C 1
ATOM 2402 O O . SER A 1 312 ? 37.921 14.197 -10.064 1.00 94.88 312 SER A O 1
ATOM 2404 N N . LYS A 1 313 ? 36.232 15.294 -9.052 1.00 95.44 313 LYS A N 1
ATOM 2405 C CA . LYS A 1 313 ? 35.479 14.112 -8.626 1.00 95.44 313 LYS A CA 1
ATOM 2406 C C . LYS A 1 313 ? 34.163 14.100 -9.370 1.00 95.44 313 LYS A C 1
ATOM 2408 O O . LYS A 1 313 ? 33.419 15.086 -9.333 1.00 95.44 313 LYS A O 1
ATOM 2413 N N . ILE A 1 314 ? 33.886 12.998 -10.044 1.00 93.50 314 ILE A N 1
ATOM 2414 C CA . ILE A 1 314 ? 32.733 12.863 -10.921 1.00 93.50 314 ILE A CA 1
ATOM 2415 C C . ILE A 1 314 ? 31.995 11.596 -10.528 1.00 93.50 314 ILE A C 1
ATOM 2417 O O . ILE A 1 314 ? 32.592 10.542 -10.343 1.00 93.50 314 ILE A O 1
ATOM 2421 N N . LYS A 1 315 ? 30.680 11.714 -10.381 1.00 91.81 315 LYS A N 1
ATOM 2422 C CA . LYS A 1 315 ? 29.805 10.577 -10.127 1.00 91.81 315 LYS A CA 1
ATOM 2423 C C . LYS A 1 315 ? 29.319 10.040 -11.470 1.00 91.81 315 LYS A C 1
ATOM 2425 O O . LYS A 1 315 ? 28.692 10.799 -12.212 1.00 91.81 315 LYS A O 1
ATOM 2430 N N . ARG A 1 316 ? 29.617 8.780 -11.785 1.00 88.44 316 ARG A N 1
ATOM 2431 C CA . ARG A 1 316 ? 29.244 8.132 -13.050 1.00 88.44 316 ARG A CA 1
ATOM 2432 C C . ARG A 1 316 ? 28.007 7.271 -12.867 1.00 88.44 316 ARG A C 1
ATOM 2434 O O . ARG A 1 316 ? 28.005 6.381 -12.030 1.00 88.44 316 ARG A O 1
ATOM 2441 N N . PHE A 1 317 ? 26.993 7.506 -13.685 1.00 83.50 317 PHE A N 1
ATOM 2442 C CA . PHE A 1 317 ? 25.762 6.732 -13.750 1.00 83.50 317 PHE A CA 1
ATOM 2443 C C . PHE A 1 317 ? 25.780 5.919 -15.049 1.00 83.50 317 PHE A C 1
ATOM 2445 O O . PHE A 1 317 ? 25.605 6.502 -16.122 1.00 83.50 317 PHE A O 1
ATOM 2452 N N . PRO A 1 318 ? 26.032 4.603 -14.980 1.00 77.44 318 PRO A N 1
ATOM 2453 C CA . PRO A 1 318 ? 25.950 3.745 -16.154 1.00 77.44 318 PRO A CA 1
ATOM 2454 C C . PRO A 1 318 ? 24.553 3.795 -16.775 1.00 77.44 318 PRO A C 1
ATOM 2456 O O . PRO A 1 318 ? 23.559 3.749 -16.042 1.00 77.44 318 PRO A O 1
ATOM 2459 N N . GLY A 1 319 ? 24.500 3.944 -18.099 1.00 59.53 319 GLY A N 1
ATOM 2460 C CA . GLY A 1 319 ? 23.246 4.001 -18.858 1.00 59.53 319 GLY A CA 1
ATOM 2461 C C . GLY A 1 319 ? 22.620 2.639 -19.118 1.00 59.53 319 GLY A C 1
ATOM 2462 O O . GLY A 1 319 ? 23.327 1.610 -19.010 1.00 59.53 319 GLY A O 1
#

Sequence (319 aa):
MLNSLNSEDTKILTAEDPVEFNFKGINQVNVKKEVGMTFPAALKAFLRQDPDIIMVGEIRDMETAEIAIKAAMTGHLVFSTLHTNDCPATIGRLVDIGIPPFMLASAVTMVLSQRLARKLCVHCKEEVPKPPKEELIALGFKEKDFEKDFVIYGPKGCAKCNGGGYKGRVGLFELMEITDEVAKAISAEVPEDQLRKIAVQEGMTPLRRAGVKKVIEGATSIEEILRRTVITEESLPAYLVHPDIEEYDDGDFIIRQNNNDIDFFKLVTGAVSVIKDGKKIAEITEPGEYFGEMSAISGEPRSASITSKGRSKIKRFPG

Foldseek 3Di:
DVVVVQDLPAAAEEEACADPDDDPSYHYHYQDVVVPRHLLNSLVVVVVVPHQEYEYAADDALSNLVSQLVCQLVRHHYHHDDDAQAFLRVLVVNVVRPDQLLSCLRRPFKDKDKWKFFWFDPVAKDFDDDDDPVVVLLLPDDPVLVVDDFTFTDFQADVVCPGPRTDDIDMQMWMFGSDPQLSVCSNVVPDSVVSVVSRVVVPTDFSSNSVVVCRRVNTHHSVRSPVTHDDDVVSHPPCQNQFDWDKAAAFDWPFAFQAQFQKKKFWQAAKKFWAAPNRTDDIDHDGGDMPSNVCNVPSGTHRTIITTHGMTIMGIRGD

Secondary structure (DSSP, 8-state):
-HHHH--TT--EEEEESS--S--TTEEEEE-BGGGTB-HHHHHHHHTTS--SEEEES---SHHHHHHHHHHHHTT-EEE-----SSHHHHHHHHHHHT--HHHHHHH--EEEEEEEEEEEPTTT-EE-PPPPHHHHHHTT--GGGGSS----EE----GGGTTSSEEEEEEEEEEEE--HHHHHHHHTT--HHHHHHHHHHTT---HHHHHHHHHHTTSS-HHHHHHHS---GGGS-HHHHS--EEEE-TT-EEE-TT-----EEEEEES-EEEEETTEEEEEE-STT-EESHHHHHH-PPPSSEEEESSSEEEEEE--